Protein AF-A0AAD5DMR0-F1 (afdb_monomer_lite)

pLDDT: mean 77.01, std 23.5, range [27.47, 98.62]

Foldseek 3Di:
DVVVVVVVVVVVVVCVLQVCDADPVRNHRLVVVLVVLVVVLVVCVVVPNPVVNVVSVVVSVVSVVVVVVVNVVVVVVVVVVVVVVVVVVVVVVVVVVVVVVVVVVVVVVVVVVVVVVVVVVVVVVVVVVVVVVVVDDDPVVVVVVVVVVVVVVVVVVVVVVVVVVVVVVVVVVVVVVVVVVVVVVVVVVVPDDDDDDDDDDDDDDDDDDDPPPPDPPPPDDDDDDDDDDDDDDDDDDDDDDPDDDDDDDDDDDDDD

Sequence (256 aa):
MASVIENEEAIIRKRYLTQTVATAANTMPPFKQLVKKYMRFCQVVQGGGADEAERLHGELLALLYSIQFHMQKLHAMSGAFEREQQLYAEKQAQLQASIQQAEQDIEDRKRELEGARTELAHKQEYEAVKKLVMQVPSRAATLAEQEGTNREIADLQQQSADLDALLEQRKQQFAGVLAALESLQRSIDRDEPEESVVALPEGGCAQDQQDGEAKYEAHALPLSYKGMLSAAPGEDRTHDLELLPLSIHPCGGSSS

Organism: NCBI:txid2649997

Radius of gyration: 64.26 Å; chains: 1; bounding box: 127×78×175 Å

InterPro domains:
  IPR008501 THO complex subunit 7/Mft1 [PF05615] (9-144)

Secondary structure (DSSP, 8-state):
-HHHHHHHHHHHHHHHHTT-S-BTTBSS-HHHHHHHHHHHHHHHHHTT-HHHHHHHHHHHHHHHHHHHHHHHHHHHHHHHHHHHHHHHHHHHHHHHHHHHHHHHHHHHHHHHHHHHHHHHHHHHHHHHHHHHHTTSPPHHHHHHHHHHHHHHHHHHHHHHHHHHHHHHHHHHHHHHHHHHHHHHHHHHHHHSPP--------------------------------------------------------------

Structure (mmCIF, N/CA/C/O backbone):
data_AF-A0AAD5DMR0-F1
#
_entry.id   AF-A0AAD5DMR0-F1
#
loop_
_atom_site.group_PDB
_atom_site.id
_atom_site.type_symbol
_atom_site.label_atom_id
_atom_site.label_alt_id
_atom_site.label_comp_id
_atom_site.label_asym_id
_atom_site.label_entity_id
_atom_site.label_seq_id
_atom_site.pdbx_PDB_ins_code
_atom_site.Cartn_x
_atom_site.Cartn_y
_atom_site.Cartn_z
_atom_site.occupancy
_atom_site.B_iso_or_equiv
_atom_site.auth_seq_id
_atom_site.auth_comp_id
_atom_site.auth_asym_id
_atom_site.auth_atom_id
_atom_site.pdbx_PDB_model_num
ATOM 1 N N . MET A 1 1 ? -2.518 17.520 -32.821 1.00 53.19 1 MET A N 1
ATOM 2 C CA . MET A 1 1 ? -1.234 17.522 -32.083 1.00 53.19 1 MET A CA 1
ATOM 3 C C . MET A 1 1 ? -0.523 16.179 -32.197 1.00 53.19 1 MET A C 1
ATOM 5 O O . MET A 1 1 ? 0.610 16.190 -32.648 1.00 53.19 1 MET A O 1
ATOM 9 N N . ALA A 1 2 ? -1.183 15.044 -31.933 1.00 54.88 2 ALA A N 1
ATOM 10 C CA . ALA A 1 2 ? -0.595 13.706 -32.115 1.00 54.88 2 ALA A CA 1
ATOM 11 C C . ALA A 1 2 ? 0.035 13.460 -33.509 1.00 54.88 2 ALA A C 1
ATOM 13 O O . ALA A 1 2 ? 1.191 13.065 -33.581 1.00 54.88 2 ALA A O 1
ATOM 14 N N . SER A 1 3 ? -0.643 13.815 -34.613 1.00 61.72 3 SER A N 1
ATOM 15 C CA . SER A 1 3 ? -0.084 13.593 -35.966 1.00 61.72 3 SER A CA 1
ATOM 16 C C . SER A 1 3 ? 1.084 14.517 -36.343 1.00 61.72 3 SER A C 1
ATOM 18 O O . SER A 1 3 ? 1.845 14.215 -37.258 1.00 61.72 3 SER A O 1
ATOM 20 N N . VAL A 1 4 ? 1.255 15.653 -35.658 1.00 67.12 4 VAL A N 1
ATOM 21 C CA . VAL A 1 4 ? 2.417 16.539 -35.861 1.00 67.12 4 VAL A CA 1
ATOM 22 C C . VAL A 1 4 ? 3.641 15.945 -35.162 1.00 67.12 4 VAL A C 1
ATOM 24 O O . VAL A 1 4 ? 4.719 15.926 -35.746 1.00 67.12 4 VAL A O 1
ATOM 27 N N . ILE A 1 5 ? 3.443 15.368 -33.973 1.00 69.75 5 ILE A N 1
ATOM 28 C CA . ILE A 1 5 ? 4.486 14.686 -33.195 1.00 69.75 5 ILE A CA 1
ATOM 29 C C . ILE A 1 5 ? 4.955 13.414 -33.917 1.00 69.75 5 ILE A C 1
ATOM 31 O O . ILE A 1 5 ? 6.156 13.209 -34.064 1.00 69.75 5 ILE A O 1
ATOM 35 N N . GLU A 1 6 ? 4.040 12.608 -34.465 1.00 69.50 6 GLU A N 1
ATOM 36 C CA . GLU A 1 6 ? 4.403 11.428 -35.272 1.00 69.50 6 GLU A CA 1
ATOM 37 C C . GLU A 1 6 ? 5.231 11.798 -36.516 1.00 69.50 6 GLU A C 1
ATOM 39 O O . GLU A 1 6 ? 6.196 11.111 -36.859 1.00 69.50 6 GLU A O 1
ATOM 44 N N . ASN A 1 7 ? 4.899 12.916 -37.173 1.00 80.44 7 ASN A N 1
ATOM 45 C CA . ASN A 1 7 ? 5.665 13.421 -38.312 1.00 80.44 7 ASN A CA 1
ATOM 46 C C . ASN A 1 7 ? 7.055 13.935 -37.897 1.00 80.44 7 ASN A C 1
ATOM 48 O O . ASN A 1 7 ? 8.038 13.662 -38.589 1.00 80.44 7 ASN A O 1
ATOM 52 N N . GLU A 1 8 ? 7.172 14.643 -36.772 1.00 80.62 8 GLU A N 1
ATOM 53 C CA . GLU A 1 8 ? 8.466 15.089 -36.242 1.00 80.62 8 GLU A CA 1
ATOM 54 C C . GLU A 1 8 ? 9.352 13.915 -35.824 1.00 80.62 8 GLU A C 1
ATOM 56 O O . GLU A 1 8 ? 10.527 13.877 -36.192 1.00 80.62 8 GLU A O 1
ATOM 61 N N . GLU A 1 9 ? 8.801 12.910 -35.147 1.00 82.50 9 GLU A N 1
ATOM 62 C CA . GLU A 1 9 ? 9.533 11.694 -34.804 1.00 82.50 9 GLU A CA 1
ATOM 63 C C . GLU A 1 9 ? 10.016 10.944 -36.046 1.00 82.50 9 GLU A C 1
ATOM 65 O O . GLU A 1 9 ? 11.162 10.493 -36.083 1.00 82.50 9 GLU A O 1
ATOM 70 N N . ALA A 1 10 ? 9.190 10.835 -37.089 1.00 79.56 10 ALA A N 1
ATOM 71 C CA . ALA A 1 10 ? 9.593 10.216 -38.349 1.00 79.56 10 ALA A CA 1
ATOM 72 C C . ALA A 1 10 ? 10.741 10.991 -39.025 1.00 79.56 10 ALA A C 1
ATOM 74 O O . ALA A 1 10 ? 11.689 10.388 -39.541 1.00 79.56 10 ALA A O 1
ATOM 75 N N . ILE A 1 11 ? 10.706 12.329 -38.980 1.00 77.00 11 ILE A N 1
ATOM 76 C CA . ILE A 1 11 ? 11.771 13.197 -39.505 1.00 77.00 11 ILE A CA 1
ATOM 77 C C . ILE A 1 11 ? 13.057 13.050 -38.680 1.00 77.00 11 ILE A C 1
ATOM 79 O O . ILE A 1 11 ? 14.142 12.937 -39.259 1.00 77.00 11 ILE A O 1
ATOM 83 N N . ILE A 1 12 ? 12.960 13.018 -37.350 1.00 77.69 12 ILE A N 1
ATOM 84 C CA . ILE A 1 12 ? 14.100 12.843 -36.441 1.00 77.69 12 ILE A CA 1
ATOM 85 C C . ILE A 1 12 ? 14.730 11.461 -36.638 1.00 77.69 12 ILE A C 1
ATOM 87 O O . ILE A 1 12 ? 15.942 11.379 -36.848 1.00 77.69 12 ILE A O 1
ATOM 91 N N . ARG A 1 13 ? 13.925 10.388 -36.683 1.00 75.38 13 ARG A N 1
ATOM 92 C CA . ARG A 1 13 ? 14.385 9.020 -36.984 1.00 75.38 13 ARG A CA 1
ATOM 93 C C . ARG A 1 13 ? 15.115 8.969 -38.321 1.00 75.38 13 ARG A C 1
ATOM 95 O O . ARG A 1 13 ? 16.238 8.473 -38.388 1.00 75.38 13 ARG A O 1
ATOM 102 N N . LYS A 1 14 ? 14.530 9.550 -39.376 1.00 69.50 14 LYS A N 1
ATOM 103 C CA . LYS A 1 14 ? 15.153 9.606 -40.705 1.00 69.50 14 LYS A CA 1
ATOM 104 C C . LYS A 1 14 ? 16.486 10.353 -40.675 1.00 69.50 14 LYS A C 1
ATOM 106 O O . LYS A 1 14 ? 17.455 9.857 -41.243 1.00 69.50 14 LYS A O 1
ATOM 111 N N . ARG A 1 15 ? 16.573 11.505 -39.999 1.00 69.69 15 ARG A N 1
ATOM 112 C CA . ARG A 1 15 ? 17.814 12.297 -39.878 1.00 69.69 15 ARG A CA 1
ATOM 113 C C . ARG A 1 15 ? 18.898 11.587 -39.069 1.00 69.69 15 ARG A C 1
ATOM 115 O O . ARG A 1 15 ? 20.069 11.688 -39.430 1.00 69.69 15 ARG A O 1
ATOM 122 N N . TYR A 1 16 ? 18.513 10.877 -38.012 1.00 69.06 16 TYR A N 1
ATOM 123 C CA . TYR A 1 16 ? 19.425 10.114 -37.165 1.00 69.06 16 TYR A CA 1
ATOM 124 C C . TYR A 1 16 ? 19.992 8.894 -37.906 1.00 69.06 16 TYR A C 1
ATOM 126 O O . TYR A 1 16 ? 21.210 8.757 -38.000 1.00 69.06 16 TYR A O 1
ATOM 134 N N . LEU A 1 17 ? 19.134 8.071 -38.528 1.00 62.09 17 LEU A N 1
ATOM 135 C CA . LEU A 1 17 ? 19.567 6.891 -39.292 1.00 62.09 17 LEU A CA 1
ATOM 136 C C . LEU A 1 17 ? 20.450 7.245 -40.493 1.00 62.09 17 LEU A C 1
ATOM 138 O O . LEU A 1 17 ? 21.394 6.525 -40.803 1.00 62.09 17 LEU A O 1
ATOM 142 N N . THR A 1 18 ? 20.145 8.340 -41.189 1.00 63.22 18 THR A N 1
ATOM 143 C CA . THR A 1 18 ? 20.896 8.746 -42.389 1.00 63.22 18 THR A CA 1
ATOM 144 C C . THR A 1 18 ? 22.119 9.608 -42.076 1.00 63.22 18 THR A C 1
ATOM 146 O O . THR A 1 18 ? 22.870 9.947 -42.992 1.00 63.22 18 THR A O 1
ATOM 149 N N . GLN A 1 19 ? 22.320 9.982 -40.804 1.00 66.44 19 GLN A N 1
ATOM 150 C CA . GLN A 1 19 ? 23.337 10.941 -40.361 1.00 66.44 19 GLN A CA 1
ATOM 151 C C . GLN A 1 19 ? 23.423 12.184 -41.262 1.00 66.44 19 GLN A C 1
ATOM 153 O O . GLN A 1 19 ? 24.504 12.687 -41.563 1.00 66.44 19 GLN A O 1
ATOM 158 N N . THR A 1 20 ? 22.279 12.693 -41.732 1.00 55.84 20 THR A N 1
ATOM 159 C CA . THR A 1 20 ? 22.229 13.845 -42.654 1.00 55.84 20 THR A CA 1
ATOM 160 C C . THR A 1 20 ? 22.633 15.170 -42.005 1.00 55.84 20 THR A C 1
ATOM 162 O O . THR A 1 20 ? 22.726 16.183 -42.694 1.00 55.84 20 THR A O 1
ATOM 165 N N . VAL A 1 21 ? 22.863 15.179 -40.690 1.00 55.75 21 VAL A N 1
ATOM 166 C CA . VAL A 1 21 ? 23.251 16.354 -39.905 1.00 55.75 21 VAL A CA 1
ATOM 167 C C . VAL A 1 21 ? 24.672 16.149 -39.391 1.00 55.75 21 VAL A C 1
ATOM 169 O O . VAL A 1 21 ? 25.008 15.066 -38.917 1.00 55.75 21 VAL A O 1
ATOM 172 N N . ALA A 1 22 ? 25.507 17.183 -39.508 1.00 58.28 22 ALA A N 1
ATOM 173 C CA . ALA A 1 22 ? 26.859 17.156 -38.968 1.00 58.28 22 ALA A CA 1
ATOM 174 C C . ALA A 1 22 ? 26.811 16.954 -37.446 1.00 58.28 22 ALA A C 1
ATOM 176 O O . ALA A 1 22 ? 26.093 17.665 -36.743 1.00 58.28 22 ALA A O 1
ATOM 177 N N . THR A 1 23 ? 27.570 15.986 -36.944 1.00 63.59 23 THR A N 1
ATOM 178 C CA . THR A 1 23 ? 27.754 15.752 -35.506 1.00 63.59 23 THR A CA 1
ATOM 179 C C . THR A 1 23 ? 29.191 16.090 -35.124 1.00 63.59 23 THR A C 1
ATOM 181 O O . THR A 1 23 ? 30.053 16.205 -35.994 1.00 63.59 23 THR A O 1
ATOM 184 N N . ALA A 1 24 ? 29.486 16.207 -33.826 1.00 59.38 24 ALA A N 1
ATOM 185 C CA . ALA A 1 24 ? 30.857 16.429 -33.349 1.00 59.38 24 ALA A CA 1
ATOM 186 C C . ALA A 1 24 ? 31.850 15.348 -33.834 1.00 59.38 24 ALA A C 1
ATOM 188 O O . ALA A 1 24 ? 33.038 15.620 -33.964 1.00 59.38 24 ALA A O 1
ATOM 189 N N . ALA A 1 25 ? 31.358 14.143 -34.144 1.00 58.56 25 ALA A N 1
ATOM 190 C CA . ALA A 1 25 ? 32.148 13.047 -34.701 1.00 58.56 25 ALA A CA 1
ATOM 191 C C . ALA A 1 25 ? 32.232 13.056 -36.243 1.00 58.56 25 ALA A C 1
ATOM 193 O O . ALA A 1 25 ? 33.125 12.422 -36.793 1.00 58.56 25 ALA A O 1
ATOM 194 N N . ASN A 1 26 ? 31.326 13.756 -36.943 1.00 61.38 26 ASN A N 1
ATOM 195 C CA . ASN A 1 26 ? 31.246 13.795 -38.408 1.00 61.38 26 ASN A CA 1
ATOM 196 C C . ASN A 1 26 ? 30.898 15.208 -38.912 1.00 61.38 26 ASN A C 1
ATOM 198 O O . ASN A 1 26 ? 29.728 15.550 -39.096 1.00 61.38 26 ASN A O 1
ATOM 202 N N . THR A 1 27 ? 31.924 16.012 -39.211 1.00 59.12 27 THR A N 1
ATOM 203 C CA . THR A 1 27 ? 31.809 17.403 -39.702 1.00 59.12 27 THR A CA 1
ATOM 204 C C . THR A 1 27 ? 31.048 17.526 -41.032 1.00 59.12 27 THR A C 1
ATOM 206 O O . THR A 1 27 ? 30.467 18.569 -41.327 1.00 59.12 27 THR A O 1
ATOM 209 N N . MET A 1 28 ? 31.010 16.461 -41.844 1.00 62.09 28 MET A N 1
ATOM 210 C CA . MET A 1 28 ? 30.124 16.350 -43.006 1.00 62.09 28 MET A CA 1
ATOM 211 C C . MET A 1 28 ? 29.391 14.999 -43.017 1.00 62.09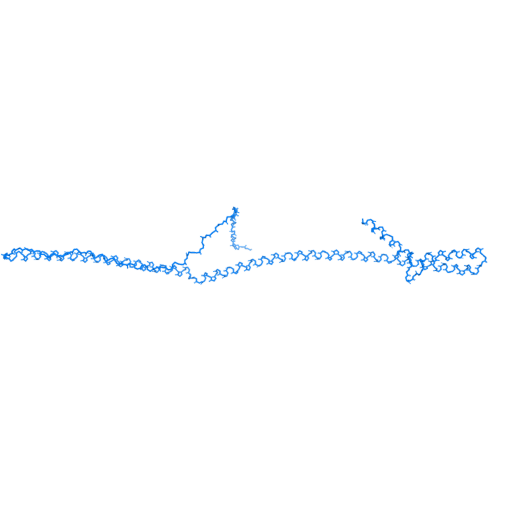 28 MET A C 1
ATOM 213 O O . MET A 1 28 ? 30.036 13.970 -42.806 1.00 62.09 28 MET A O 1
ATOM 217 N N . PRO A 1 29 ? 28.087 14.970 -43.358 1.00 73.31 29 PRO A N 1
ATOM 218 C CA . PRO A 1 29 ? 27.332 13.732 -43.536 1.00 73.31 29 PRO A CA 1
ATOM 219 C C . PRO A 1 29 ? 28.043 12.753 -44.484 1.00 73.31 29 PRO A C 1
ATOM 221 O O . PRO A 1 29 ? 28.462 13.184 -45.567 1.00 73.31 29 PRO A O 1
ATOM 224 N N . PRO A 1 30 ? 28.155 11.455 -44.144 1.00 76.00 30 PRO A N 1
ATOM 225 C CA . PRO A 1 30 ? 28.905 10.477 -44.939 1.00 76.00 30 PRO A CA 1
ATOM 226 C C . PRO A 1 30 ? 28.501 10.442 -46.421 1.00 76.00 30 PRO A C 1
ATOM 228 O O . PRO A 1 30 ? 29.357 10.448 -47.304 1.00 76.00 30 PRO A O 1
ATOM 231 N N . PHE A 1 31 ? 27.200 10.539 -46.715 1.00 79.44 31 PHE A N 1
ATOM 232 C CA . PHE A 1 31 ? 26.687 10.601 -48.088 1.00 79.44 31 PHE A CA 1
ATOM 233 C C . PHE A 1 31 ? 27.068 11.890 -48.830 1.00 79.44 31 PHE A C 1
ATOM 235 O O . PHE A 1 31 ? 27.373 11.854 -50.020 1.00 79.44 31 PHE A O 1
ATOM 242 N N . LYS A 1 32 ? 27.117 13.037 -48.141 1.00 82.88 32 LYS A N 1
ATOM 243 C CA . LYS A 1 32 ? 27.555 14.307 -48.744 1.00 82.88 32 LYS A CA 1
ATOM 244 C C . LYS A 1 32 ? 29.046 14.263 -49.087 1.00 82.88 32 LYS A C 1
ATOM 246 O O . LYS A 1 32 ? 29.453 14.770 -50.133 1.00 82.88 32 LYS A O 1
ATOM 251 N N . GLN A 1 33 ? 29.852 13.630 -48.232 1.00 84.56 33 GLN A N 1
ATOM 252 C CA . GLN A 1 33 ? 31.269 13.382 -48.506 1.00 84.56 33 GLN A CA 1
ATOM 253 C C . GLN A 1 33 ? 31.454 12.442 -49.700 1.00 84.56 33 GLN A C 1
ATOM 255 O O . GLN A 1 33 ? 32.265 12.737 -50.578 1.00 84.56 33 GLN A O 1
ATOM 260 N N . LEU A 1 34 ? 30.661 11.369 -49.767 1.00 87.44 34 LEU A N 1
ATOM 261 C CA . LEU A 1 34 ? 30.682 10.402 -50.863 1.00 87.44 34 LEU A CA 1
ATOM 262 C C . LEU A 1 34 ? 30.395 11.066 -52.211 1.00 87.44 34 LEU A C 1
ATOM 264 O O . LEU A 1 34 ? 31.196 10.940 -53.132 1.00 87.44 34 LEU A O 1
ATOM 268 N N . VAL A 1 35 ? 29.312 11.843 -52.305 1.00 89.25 35 VAL A N 1
ATOM 269 C CA . VAL A 1 35 ? 28.944 12.561 -53.537 1.00 89.25 35 VAL A CA 1
ATOM 270 C C . VAL A 1 35 ? 30.039 13.546 -53.952 1.00 89.25 35 VAL A C 1
ATOM 272 O O . VAL A 1 35 ? 30.403 13.604 -55.124 1.00 89.25 35 VAL A O 1
ATOM 275 N N . LYS A 1 36 ? 30.621 14.292 -53.002 1.00 90.19 36 LYS A N 1
ATOM 276 C CA . LYS A 1 36 ? 31.700 15.247 -53.301 1.00 90.19 36 LYS A CA 1
ATOM 277 C C . LYS A 1 36 ? 32.958 14.547 -53.831 1.00 90.19 36 LYS A C 1
ATOM 279 O O . LYS A 1 36 ? 33.553 15.028 -54.794 1.00 90.19 36 LYS A O 1
ATOM 284 N N . LYS A 1 37 ? 33.360 13.424 -53.224 1.00 89.88 37 LYS A N 1
ATOM 285 C CA . LYS A 1 37 ? 34.507 12.626 -53.689 1.00 89.88 37 LYS A CA 1
ATOM 286 C C . LYS A 1 37 ? 34.238 11.984 -55.049 1.00 89.88 37 LYS A C 1
ATOM 288 O O . LYS A 1 37 ? 35.110 12.036 -55.909 1.00 89.88 37 LYS A O 1
ATOM 293 N N . TYR A 1 38 ? 33.031 11.465 -55.265 1.00 93.31 38 TYR A N 1
ATOM 294 C CA . TYR A 1 38 ? 32.610 10.895 -56.543 1.00 93.31 38 TYR A CA 1
ATOM 295 C C . TYR A 1 38 ? 32.664 11.925 -57.679 1.00 93.31 38 TYR A C 1
ATOM 297 O O . TYR A 1 38 ? 33.282 11.675 -58.708 1.00 93.31 38 TYR A O 1
ATOM 305 N N . MET A 1 39 ? 32.109 13.124 -57.469 1.00 93.81 39 MET A N 1
ATOM 306 C CA . MET A 1 39 ? 32.150 14.192 -58.476 1.00 93.81 39 MET A CA 1
ATOM 307 C C . MET A 1 39 ? 33.584 14.625 -58.807 1.00 93.81 39 MET A C 1
ATOM 309 O O . MET A 1 39 ? 33.908 14.832 -59.974 1.00 93.81 39 MET A O 1
ATOM 313 N N . ARG A 1 40 ? 34.466 14.710 -57.799 1.00 92.25 40 ARG A N 1
ATOM 314 C CA . ARG A 1 40 ? 35.895 14.995 -58.009 1.00 92.25 40 ARG A CA 1
ATOM 315 C C . ARG A 1 40 ? 36.586 13.884 -58.804 1.00 92.25 40 ARG A C 1
ATOM 317 O O . ARG A 1 40 ? 37.360 14.186 -59.705 1.00 92.25 40 ARG A O 1
ATOM 3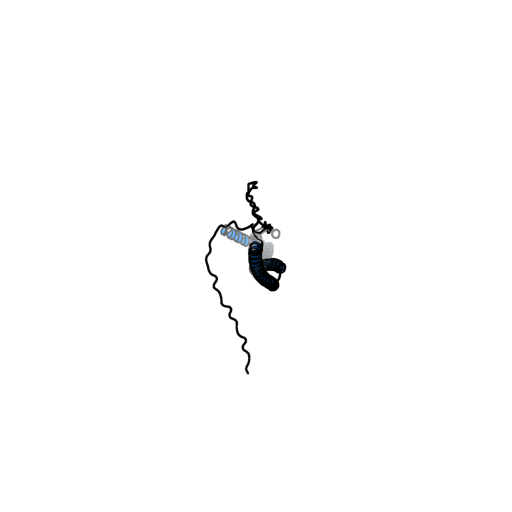24 N N . PHE A 1 41 ? 36.297 12.622 -58.496 1.00 93.88 41 PHE A N 1
ATOM 325 C CA . PHE A 1 41 ? 36.807 11.476 -59.250 1.00 93.88 41 PHE A CA 1
ATOM 326 C C . PHE A 1 41 ? 36.392 11.553 -60.729 1.00 93.88 41 PHE A C 1
ATOM 328 O O . PHE A 1 41 ? 37.253 11.475 -61.600 1.00 93.88 41 PHE A O 1
ATOM 335 N N . CYS A 1 42 ? 35.114 11.823 -61.027 1.00 93.25 42 CYS A N 1
ATOM 336 C CA . CYS A 1 42 ? 34.638 11.989 -62.406 1.00 93.25 42 CYS A CA 1
ATOM 337 C C . CYS A 1 42 ? 35.368 13.110 -63.166 1.00 93.25 42 CYS A C 1
ATOM 339 O O . CYS A 1 42 ? 35.707 12.930 -64.333 1.00 93.25 42 CYS A O 1
ATOM 341 N N . GLN A 1 43 ? 35.641 14.244 -62.511 1.00 92.88 43 GLN A N 1
ATOM 342 C CA . GLN A 1 43 ? 36.370 15.367 -63.117 1.00 92.88 43 GLN A CA 1
ATOM 343 C C . GLN A 1 43 ? 37.814 14.995 -63.485 1.00 92.88 43 GLN A C 1
ATOM 345 O O . GLN A 1 43 ? 38.278 15.341 -64.568 1.00 92.88 43 GLN A O 1
ATOM 350 N N . VAL A 1 44 ? 38.517 14.265 -62.613 1.00 92.56 44 VAL A N 1
ATOM 351 C CA . VAL A 1 44 ? 39.905 13.833 -62.857 1.00 92.56 44 VAL A CA 1
ATOM 352 C C . VAL A 1 44 ? 39.981 12.783 -63.968 1.00 92.56 44 VAL A C 1
ATOM 354 O O . VAL A 1 44 ? 40.867 12.859 -64.819 1.00 92.56 44 VAL A O 1
ATOM 357 N N . VAL A 1 45 ? 39.023 11.852 -64.005 1.00 91.75 45 VAL A N 1
ATOM 358 C CA . VAL A 1 45 ? 38.916 10.840 -65.069 1.00 91.75 45 VAL A CA 1
ATOM 359 C C . VAL A 1 45 ? 38.690 11.498 -66.434 1.00 91.75 45 VAL A C 1
ATOM 361 O O . VAL A 1 45 ? 39.344 11.133 -67.406 1.00 91.75 45 VAL A O 1
ATOM 364 N N . GLN A 1 46 ? 37.812 12.503 -66.511 1.00 90.50 46 GLN A N 1
ATOM 365 C CA . GLN A 1 46 ? 37.561 13.258 -67.747 1.00 90.50 46 GLN A CA 1
ATOM 366 C C . GLN A 1 46 ? 38.757 14.126 -68.171 1.00 90.50 46 GLN A C 1
ATOM 368 O O . GLN A 1 46 ? 38.946 14.367 -69.360 1.00 90.50 46 GLN A O 1
ATOM 373 N N . GLY A 1 47 ? 39.568 14.584 -67.212 1.00 87.38 47 GLY A N 1
ATOM 374 C CA . GLY A 1 47 ? 40.762 15.402 -67.441 1.00 87.38 47 GLY A CA 1
ATOM 375 C C . GLY A 1 47 ? 42.042 14.626 -67.776 1.00 87.38 47 GLY A C 1
ATOM 376 O O . GLY A 1 47 ? 43.088 15.252 -67.917 1.00 87.38 47 GLY A O 1
ATOM 377 N N . GLY A 1 48 ? 41.993 13.291 -67.888 1.00 82.25 48 GLY A N 1
ATOM 378 C CA . GLY A 1 48 ? 43.134 12.459 -68.299 1.00 82.25 48 GLY A CA 1
ATOM 379 C C . GLY A 1 48 ? 44.177 12.162 -67.210 1.00 82.25 48 GLY A C 1
ATOM 380 O O . GLY A 1 48 ? 45.271 11.702 -67.530 1.00 82.25 48 GLY A O 1
ATOM 381 N N . GLY A 1 49 ? 43.871 12.403 -65.930 1.00 87.62 49 GLY A N 1
ATOM 382 C CA . GLY A 1 49 ? 44.786 12.138 -64.811 1.00 87.62 49 GLY A CA 1
ATOM 383 C C . GLY A 1 49 ? 44.676 10.708 -64.276 1.00 87.62 49 GLY A C 1
ATOM 384 O O . GLY A 1 49 ? 43.984 10.494 -63.284 1.00 87.62 49 GLY A O 1
ATOM 385 N N . ALA A 1 50 ? 45.346 9.740 -64.909 1.00 86.19 50 ALA A N 1
ATOM 386 C CA . ALA A 1 50 ? 45.230 8.314 -64.569 1.00 86.19 50 ALA A CA 1
ATOM 387 C C . ALA A 1 50 ? 45.631 7.984 -63.113 1.00 86.19 50 ALA A C 1
ATOM 389 O O . ALA A 1 50 ? 44.834 7.396 -62.383 1.00 86.19 50 ALA A O 1
ATOM 390 N N . ASP A 1 51 ? 46.804 8.436 -62.662 1.00 89.44 51 ASP A N 1
ATOM 391 C CA . ASP A 1 51 ? 47.324 8.114 -61.320 1.00 89.44 51 ASP A CA 1
ATOM 392 C C . ASP A 1 51 ? 46.467 8.727 -60.194 1.00 89.44 51 ASP A C 1
ATOM 394 O O . ASP A 1 51 ? 46.172 8.093 -59.178 1.00 89.44 51 ASP A O 1
ATOM 398 N N . GLU A 1 52 ? 46.007 9.970 -60.379 1.00 90.88 52 GLU A N 1
ATOM 399 C CA . GLU A 1 52 ? 45.123 10.640 -59.414 1.00 90.88 52 GLU A CA 1
ATOM 400 C C . GLU A 1 52 ? 43.715 10.026 -59.427 1.00 90.88 52 GLU A C 1
ATOM 402 O O . GLU A 1 52 ? 43.068 9.949 -58.379 1.00 90.88 52 GLU A O 1
ATOM 407 N N . ALA A 1 53 ? 43.236 9.547 -60.582 1.00 91.44 53 ALA A N 1
ATOM 408 C CA . ALA A 1 53 ? 41.976 8.820 -60.670 1.00 91.44 53 ALA A CA 1
ATOM 409 C C . ALA A 1 53 ? 42.040 7.500 -59.888 1.00 91.44 53 ALA A C 1
ATOM 411 O O . ALA A 1 53 ? 41.132 7.226 -59.104 1.00 91.44 53 ALA A O 1
ATOM 412 N N . GLU A 1 54 ? 43.111 6.716 -60.026 1.00 92.50 54 GLU A N 1
ATOM 413 C CA . GLU A 1 54 ? 43.284 5.460 -59.285 1.00 92.50 54 GLU A CA 1
ATOM 414 C C . GLU A 1 54 ? 43.327 5.695 -57.765 1.00 92.50 54 GLU A C 1
ATOM 416 O O . GLU A 1 54 ? 42.620 5.031 -56.998 1.00 92.50 54 GLU A O 1
ATOM 421 N N . ARG A 1 55 ? 44.056 6.726 -57.322 1.00 93.56 55 ARG A N 1
ATOM 422 C CA . ARG A 1 55 ? 44.103 7.135 -55.910 1.00 93.56 55 ARG A CA 1
ATOM 423 C C . ARG A 1 55 ? 42.719 7.517 -55.373 1.00 93.56 55 ARG A C 1
ATOM 425 O O . ARG A 1 55 ? 42.308 7.055 -54.306 1.00 93.56 55 ARG A O 1
ATOM 432 N N . LEU A 1 56 ? 41.977 8.344 -56.114 1.00 92.75 56 LEU A N 1
ATOM 433 C CA . LEU A 1 56 ? 40.620 8.763 -55.746 1.00 92.75 56 LEU A CA 1
ATOM 434 C C . LEU A 1 56 ? 39.619 7.599 -55.773 1.00 92.75 56 LEU A C 1
ATOM 436 O O . LEU A 1 56 ? 38.697 7.581 -54.956 1.00 92.75 56 LEU A O 1
ATOM 440 N N . HIS A 1 57 ? 39.804 6.620 -56.660 1.00 93.19 57 HIS A N 1
ATOM 441 C CA . HIS A 1 57 ? 38.998 5.403 -56.702 1.00 93.19 57 HIS A CA 1
ATOM 442 C C . HIS A 1 57 ? 39.179 4.562 -55.432 1.00 93.19 57 HIS A C 1
ATOM 444 O O . HIS A 1 57 ? 38.188 4.181 -54.804 1.00 93.19 57 HIS A O 1
ATOM 450 N N . GLY A 1 58 ? 40.426 4.345 -54.996 1.00 93.56 58 GLY A N 1
ATOM 451 C CA . GLY A 1 58 ? 40.724 3.651 -53.739 1.00 93.56 58 GLY A CA 1
ATOM 452 C C . GLY A 1 58 ? 40.114 4.352 -52.519 1.00 93.56 58 GLY A C 1
ATOM 453 O O . GLY A 1 58 ? 39.497 3.710 -51.666 1.00 93.56 58 GLY A O 1
ATOM 454 N N . GLU A 1 59 ? 40.191 5.685 -52.465 1.00 92.31 59 GLU A N 1
ATOM 455 C CA . GLU A 1 59 ? 39.532 6.467 -51.411 1.00 92.31 59 GLU A CA 1
ATOM 456 C C . GLU A 1 59 ? 38.001 6.369 -51.440 1.00 92.31 59 GLU A C 1
ATOM 458 O O . GLU A 1 59 ? 37.361 6.379 -50.383 1.00 92.31 59 GLU A O 1
ATOM 463 N N . LEU A 1 60 ? 37.402 6.326 -52.634 1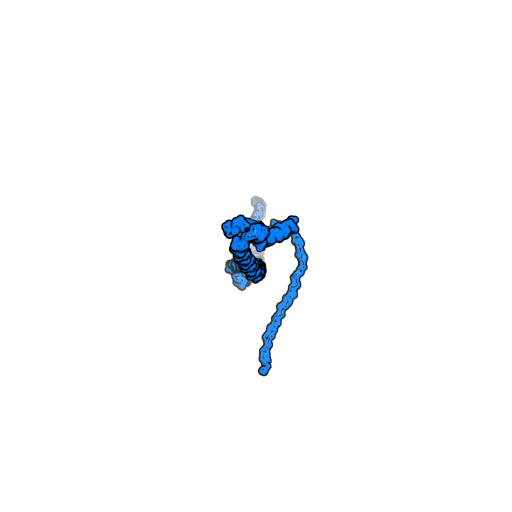.00 92.69 60 LEU A N 1
ATOM 464 C CA . LEU A 1 60 ? 35.958 6.206 -52.808 1.00 92.69 60 LEU A CA 1
ATOM 465 C C . LEU A 1 60 ? 35.466 4.832 -52.336 1.00 92.69 60 LEU A C 1
ATOM 467 O O . LEU A 1 60 ? 34.473 4.758 -51.611 1.00 92.69 60 LEU A O 1
ATOM 471 N N . LEU A 1 61 ? 36.185 3.763 -52.689 1.00 94.19 61 LEU A N 1
ATOM 472 C CA . LEU A 1 61 ? 35.904 2.408 -52.216 1.00 94.19 61 LEU A CA 1
ATOM 473 C C . LEU A 1 61 ? 36.017 2.309 -50.693 1.00 94.19 61 LEU A C 1
ATOM 475 O O . LEU A 1 61 ? 35.102 1.804 -50.045 1.00 94.19 61 LEU A O 1
ATOM 479 N N . ALA A 1 62 ? 37.090 2.841 -50.103 1.00 90.81 62 ALA A N 1
ATOM 480 C CA . ALA A 1 62 ? 37.261 2.853 -48.651 1.00 90.81 62 ALA A CA 1
ATOM 481 C C . ALA A 1 62 ? 36.105 3.582 -47.939 1.00 90.81 62 ALA A C 1
ATOM 483 O O . ALA A 1 62 ? 35.605 3.123 -46.909 1.00 90.81 62 ALA A O 1
ATOM 484 N N . LEU A 1 63 ? 35.633 4.696 -48.512 1.00 88.38 63 LEU A N 1
ATOM 485 C CA . LEU A 1 63 ? 34.486 5.430 -47.985 1.00 88.38 63 LEU A CA 1
ATOM 486 C C . LEU A 1 63 ? 33.179 4.627 -48.095 1.00 88.38 63 LEU A C 1
ATOM 488 O O . LEU A 1 63 ? 32.397 4.624 -47.145 1.00 88.38 63 LEU A O 1
ATOM 492 N N . LEU A 1 64 ? 32.949 3.920 -49.206 1.00 88.81 64 LEU A N 1
ATOM 493 C CA . LEU A 1 64 ? 31.783 3.045 -49.379 1.00 88.81 64 LEU A CA 1
ATOM 494 C C . LEU A 1 64 ? 31.766 1.900 -48.360 1.00 88.81 64 LEU A C 1
ATOM 496 O O . LEU A 1 64 ? 30.739 1.687 -47.714 1.00 88.81 64 LEU A O 1
ATOM 500 N N . TYR A 1 65 ? 32.898 1.223 -48.150 1.00 90.19 65 TYR A N 1
ATOM 501 C CA . TYR A 1 65 ? 33.008 0.163 -47.142 1.00 90.19 65 TYR A CA 1
ATOM 502 C C . TYR A 1 65 ? 32.750 0.681 -45.724 1.00 90.19 65 TYR A C 1
ATOM 504 O O . TYR A 1 65 ? 32.046 0.035 -44.948 1.00 90.19 65 TYR A O 1
ATOM 512 N N . SER A 1 66 ? 33.262 1.869 -45.392 1.00 86.56 66 SER A N 1
ATOM 513 C CA . SER A 1 66 ? 33.012 2.507 -44.095 1.00 86.56 66 SER A CA 1
ATOM 514 C C . SER A 1 66 ? 31.521 2.798 -43.871 1.00 86.56 66 SER A C 1
ATOM 516 O O . SER A 1 66 ? 30.973 2.474 -42.814 1.00 86.56 66 SER A O 1
ATOM 518 N N . ILE A 1 67 ? 30.831 3.337 -44.885 1.00 85.25 67 ILE A N 1
ATOM 519 C CA . ILE A 1 67 ? 29.383 3.589 -44.827 1.00 85.25 67 ILE A CA 1
ATOM 520 C C . ILE A 1 67 ? 28.611 2.272 -44.678 1.00 85.25 67 ILE A C 1
ATOM 522 O O . ILE A 1 67 ? 27.736 2.175 -43.819 1.00 85.25 67 ILE A O 1
ATOM 526 N N . GLN A 1 68 ? 28.952 1.248 -45.464 1.00 86.12 68 GLN A N 1
ATOM 527 C CA . GLN A 1 68 ? 28.311 -0.067 -45.399 1.00 86.12 68 GLN A CA 1
ATOM 528 C C . GLN A 1 68 ? 28.451 -0.701 -44.010 1.00 86.12 68 GLN A C 1
ATOM 530 O O . GLN A 1 68 ? 27.456 -1.142 -43.432 1.00 86.12 68 GLN A O 1
ATOM 535 N N . PHE A 1 69 ? 29.662 -0.703 -43.450 1.00 85.00 69 PHE A N 1
ATOM 536 C CA . PHE A 1 69 ? 29.919 -1.209 -42.103 1.00 85.00 69 PHE A CA 1
ATOM 537 C C . PHE A 1 69 ? 29.094 -0.454 -41.054 1.00 85.00 69 PHE A C 1
ATOM 539 O O . PHE A 1 69 ? 28.490 -1.054 -40.162 1.00 85.00 69 PHE A O 1
ATOM 546 N N . HIS A 1 70 ? 29.006 0.871 -41.185 1.00 82.50 70 HIS A N 1
ATOM 547 C CA . HIS A 1 70 ? 28.205 1.683 -40.281 1.00 82.50 70 HIS A CA 1
ATOM 548 C C . HIS A 1 70 ? 26.707 1.347 -40.360 1.00 82.50 70 HIS A C 1
ATOM 550 O O . HIS A 1 70 ? 26.052 1.221 -39.325 1.00 82.50 70 HIS A O 1
ATOM 556 N N . MET A 1 71 ? 26.164 1.144 -41.565 1.00 82.62 71 MET A N 1
ATOM 557 C CA . MET A 1 71 ? 24.766 0.732 -41.740 1.00 82.62 71 MET A CA 1
ATOM 558 C C . MET A 1 71 ? 24.490 -0.641 -41.117 1.00 82.62 71 MET A C 1
ATOM 560 O O . MET A 1 71 ? 23.484 -0.805 -40.429 1.00 82.62 71 MET A O 1
ATOM 564 N N . GLN A 1 72 ? 25.397 -1.606 -41.294 1.00 86.50 72 GLN A N 1
ATOM 565 C CA . GLN A 1 72 ? 25.284 -2.928 -40.670 1.00 86.50 72 GLN A CA 1
ATOM 566 C C . GLN A 1 72 ? 25.282 -2.835 -39.140 1.00 86.50 72 GLN A C 1
ATOM 568 O O . GLN A 1 72 ? 24.460 -3.475 -38.484 1.00 86.50 72 GLN A O 1
ATOM 573 N N . LYS A 1 73 ? 26.145 -1.986 -38.567 1.00 85.88 73 LYS A N 1
ATOM 574 C CA . LYS A 1 73 ? 26.168 -1.720 -37.124 1.00 85.88 73 LYS A CA 1
ATOM 575 C C . LYS A 1 73 ? 24.835 -1.153 -36.628 1.00 85.88 73 LYS A C 1
ATOM 577 O O . LYS A 1 73 ? 24.300 -1.657 -35.644 1.00 85.88 73 LYS A O 1
ATOM 582 N N . LEU A 1 74 ? 24.292 -0.130 -37.294 1.00 83.31 74 LEU A N 1
ATOM 583 C CA . LEU A 1 74 ? 23.003 0.465 -36.916 1.00 83.31 74 LEU A CA 1
ATOM 584 C C . LEU A 1 74 ? 21.861 -0.552 -37.001 1.00 83.31 74 LEU A C 1
ATOM 586 O O . LEU A 1 74 ? 21.012 -0.593 -36.114 1.00 83.31 74 LEU A O 1
ATOM 590 N N . HIS A 1 75 ? 21.865 -1.401 -38.028 1.00 84.56 75 HIS A N 1
ATOM 591 C CA . HIS A 1 75 ? 20.866 -2.453 -38.175 1.00 84.56 75 HIS A CA 1
ATOM 592 C C . HIS A 1 75 ? 20.931 -3.476 -37.031 1.00 84.56 75 HIS A C 1
ATOM 594 O O . HIS A 1 75 ? 19.906 -3.776 -36.420 1.00 84.56 75 HIS A O 1
ATOM 600 N N . ALA A 1 76 ? 22.132 -3.944 -36.673 1.00 86.81 76 ALA A N 1
ATOM 601 C CA . ALA A 1 76 ? 22.323 -4.848 -35.538 1.00 86.81 76 ALA A CA 1
ATOM 602 C C . ALA A 1 76 ? 21.889 -4.212 -34.203 1.00 86.81 76 ALA A C 1
ATOM 604 O O . ALA A 1 76 ? 21.297 -4.884 -33.357 1.00 86.81 76 ALA A O 1
ATOM 605 N N . MET A 1 77 ? 22.145 -2.911 -34.024 1.00 87.44 77 MET A N 1
ATOM 606 C CA . MET A 1 77 ? 21.698 -2.164 -32.846 1.00 87.44 77 MET A CA 1
ATOM 607 C C . MET A 1 77 ? 20.171 -2.026 -32.786 1.00 87.44 77 MET A C 1
ATOM 609 O O . MET A 1 77 ? 19.615 -2.178 -31.704 1.00 87.44 77 MET A O 1
ATOM 613 N N . SER A 1 78 ? 19.481 -1.820 -33.917 1.00 86.12 78 SER A N 1
ATOM 614 C CA . SER A 1 78 ? 18.008 -1.728 -33.961 1.00 86.12 78 SER A CA 1
ATOM 615 C C . SER A 1 78 ? 17.341 -2.953 -33.335 1.00 86.12 78 SER A C 1
ATOM 617 O O . SER A 1 78 ? 16.520 -2.816 -32.435 1.00 86.12 78 SER A O 1
ATOM 619 N N . GLY A 1 79 ? 17.771 -4.158 -33.722 1.00 89.25 79 GLY A N 1
ATOM 620 C CA . GLY A 1 79 ? 17.214 -5.394 -33.164 1.00 89.25 79 GLY A CA 1
ATOM 621 C C . GLY A 1 79 ? 17.555 -5.620 -31.684 1.00 89.25 79 GLY A C 1
ATOM 622 O O . GLY A 1 79 ? 16.873 -6.382 -31.001 1.00 89.25 79 GLY A O 1
ATOM 623 N N . ALA A 1 80 ? 18.615 -4.997 -31.159 1.00 90.25 80 ALA A N 1
ATOM 624 C CA . ALA A 1 80 ? 18.897 -4.993 -29.722 1.00 90.25 80 ALA A CA 1
ATOM 625 C C . ALA A 1 80 ? 17.985 -4.013 -28.973 1.00 90.25 80 ALA A C 1
ATOM 627 O O . ALA A 1 80 ? 17.420 -4.385 -27.947 1.00 90.25 80 ALA A O 1
ATOM 628 N N . PHE A 1 81 ? 17.787 -2.812 -29.520 1.00 92.81 81 PHE A N 1
ATOM 629 C CA . PHE A 1 81 ? 16.903 -1.800 -28.946 1.00 92.81 81 PHE A CA 1
ATOM 630 C C . PHE A 1 81 ? 15.438 -2.234 -28.933 1.00 92.81 81 PHE A C 1
ATOM 632 O O . PHE A 1 81 ? 14.753 -1.989 -27.949 1.00 92.81 81 PHE A O 1
ATOM 639 N N . GLU A 1 82 ? 14.961 -2.931 -29.967 1.00 94.69 82 GLU A N 1
ATOM 640 C CA . GLU A 1 82 ? 13.597 -3.477 -29.999 1.00 94.69 82 GLU A CA 1
ATOM 641 C C . GLU A 1 82 ? 13.361 -4.493 -28.871 1.00 94.69 82 GLU A C 1
ATOM 643 O O . GLU A 1 82 ? 12.354 -4.420 -28.167 1.00 94.69 82 GLU A O 1
ATOM 648 N N . ARG A 1 83 ? 14.319 -5.400 -28.638 1.00 95.19 83 ARG A N 1
ATOM 649 C CA . ARG A 1 83 ? 14.258 -6.364 -27.525 1.00 95.19 83 ARG A CA 1
ATOM 650 C C . ARG A 1 83 ? 14.301 -5.673 -26.167 1.00 95.19 83 ARG A C 1
ATOM 652 O O . ARG A 1 83 ? 13.574 -6.050 -25.254 1.00 95.19 83 ARG A O 1
ATOM 659 N N . GLU A 1 84 ? 15.151 -4.662 -26.028 1.00 96.00 84 GLU A N 1
ATOM 660 C CA . GLU A 1 84 ? 15.250 -3.884 -24.796 1.00 96.00 84 GLU A CA 1
ATOM 661 C C . GLU A 1 84 ? 13.963 -3.084 -24.526 1.00 96.00 84 GLU A C 1
ATOM 663 O O . GLU A 1 84 ? 13.475 -3.058 -23.397 1.00 96.00 84 GLU A O 1
ATOM 668 N N . GLN A 1 85 ? 13.352 -2.510 -25.565 1.00 96.56 85 GLN A N 1
ATOM 669 C CA . GLN A 1 85 ? 12.073 -1.812 -25.463 1.00 96.56 85 GLN A CA 1
ATOM 670 C C . GLN A 1 85 ? 10.947 -2.748 -25.004 1.00 96.56 85 GLN A C 1
ATOM 672 O O . GLN A 1 85 ? 10.166 -2.372 -24.130 1.00 96.56 85 GLN A O 1
ATOM 677 N N . GLN A 1 86 ? 10.879 -3.966 -25.552 1.00 97.31 86 GLN A N 1
ATOM 678 C CA . GLN A 1 86 ? 9.915 -4.987 -25.122 1.00 97.31 86 GLN A CA 1
ATOM 679 C C . GLN A 1 86 ? 10.115 -5.358 -23.648 1.00 97.31 86 GLN A C 1
ATOM 681 O O . GLN A 1 86 ? 9.160 -5.327 -22.876 1.00 97.31 86 GLN A O 1
ATOM 686 N N . LEU A 1 87 ? 11.362 -5.594 -23.229 1.00 97.75 87 LEU A N 1
ATOM 687 C CA . LEU A 1 87 ? 11.687 -5.902 -21.836 1.00 97.75 87 LEU A CA 1
ATOM 688 C C . LEU A 1 87 ? 11.261 -4.781 -20.876 1.00 97.75 87 LEU A C 1
ATOM 690 O O . LEU A 1 87 ? 10.736 -5.053 -19.796 1.00 97.75 87 LEU A O 1
ATOM 694 N N . TYR A 1 88 ? 11.489 -3.514 -21.235 1.00 98.31 88 TYR A N 1
ATOM 695 C CA . TYR A 1 88 ? 11.043 -2.398 -20.399 1.00 98.31 88 TYR A CA 1
ATOM 696 C C . TYR A 1 88 ? 9.520 -2.271 -20.363 1.00 98.31 88 TYR A C 1
ATOM 698 O O . TYR A 1 88 ? 8.978 -1.970 -19.301 1.00 98.31 88 TYR A O 1
ATOM 706 N N . ALA A 1 89 ? 8.824 -2.537 -21.470 1.00 97.69 89 ALA A N 1
ATOM 707 C CA . ALA A 1 89 ? 7.365 -2.546 -21.493 1.00 97.69 89 ALA A CA 1
ATOM 708 C C . ALA A 1 89 ? 6.788 -3.639 -20.573 1.00 97.69 89 ALA A C 1
ATOM 710 O O . ALA A 1 89 ? 5.875 -3.365 -19.795 1.00 97.69 89 ALA A O 1
ATOM 711 N N . GLU A 1 90 ? 7.363 -4.844 -20.593 1.00 98.19 90 GLU A N 1
ATOM 712 C CA . GLU A 1 90 ? 6.978 -5.944 -19.698 1.00 98.19 90 GLU A CA 1
ATOM 713 C C . GLU A 1 90 ? 7.219 -5.594 -18.225 1.00 98.19 90 GLU A C 1
ATOM 715 O O . GLU A 1 90 ? 6.322 -5.741 -17.393 1.00 98.19 90 GLU A O 1
ATOM 720 N N . LYS A 1 91 ? 8.402 -5.060 -17.896 1.00 98.12 91 LYS A N 1
ATOM 721 C CA . LYS A 1 91 ? 8.719 -4.612 -16.531 1.00 98.12 91 LYS A CA 1
ATOM 722 C C . LYS A 1 91 ? 7.783 -3.505 -16.060 1.00 98.12 91 LYS A C 1
ATOM 724 O O . LYS A 1 91 ? 7.364 -3.516 -14.905 1.00 98.12 91 LYS A O 1
ATOM 729 N N . GLN A 1 92 ? 7.441 -2.568 -16.942 1.00 98.25 92 GLN A N 1
ATOM 730 C CA . GLN A 1 92 ? 6.495 -1.505 -16.628 1.00 98.25 92 GLN A CA 1
ATOM 731 C C . GLN A 1 92 ? 5.107 -2.083 -16.334 1.00 98.25 92 GLN A C 1
ATOM 733 O O . GLN A 1 92 ? 4.493 -1.693 -15.346 1.00 98.25 92 GLN A O 1
ATOM 738 N N . ALA A 1 93 ? 4.630 -3.036 -17.138 1.00 98.31 93 ALA A N 1
ATOM 739 C CA . ALA A 1 93 ? 3.353 -3.703 -16.898 1.00 98.31 93 ALA A CA 1
ATOM 740 C C . ALA A 1 93 ? 3.348 -4.470 -15.565 1.00 98.31 93 ALA A C 1
ATOM 742 O O . ALA A 1 93 ? 2.401 -4.348 -14.788 1.00 98.31 93 ALA A O 1
ATOM 743 N N . GLN A 1 94 ? 4.428 -5.194 -15.255 1.00 98.44 94 GLN A N 1
ATOM 744 C CA . GLN A 1 94 ? 4.576 -5.902 -13.983 1.00 98.44 94 GLN A CA 1
ATOM 745 C C . GLN A 1 94 ? 4.584 -4.941 -12.786 1.00 98.44 94 GLN A C 1
ATOM 747 O O . GLN A 1 94 ? 3.937 -5.206 -11.774 1.00 98.44 94 GLN A O 1
ATOM 752 N N . LEU A 1 95 ? 5.293 -3.814 -12.897 1.00 98.44 95 LEU A N 1
ATOM 753 C CA . LEU A 1 95 ? 5.320 -2.792 -11.855 1.00 98.44 95 LEU A CA 1
ATOM 754 C C . LEU A 1 95 ? 3.929 -2.189 -11.632 1.00 98.44 95 LEU A C 1
ATOM 756 O O . LEU A 1 95 ? 3.510 -2.052 -10.488 1.00 98.44 95 LEU A O 1
ATOM 760 N N . GLN A 1 96 ? 3.198 -1.875 -12.704 1.00 98.38 96 GLN A N 1
ATOM 761 C CA . GLN A 1 96 ? 1.832 -1.351 -12.608 1.00 98.38 96 GLN A CA 1
ATOM 762 C C . GLN A 1 96 ? 0.879 -2.349 -11.943 1.00 98.38 96 GLN A C 1
ATOM 764 O O . GLN A 1 96 ? 0.109 -1.960 -11.070 1.00 98.38 96 GLN A O 1
ATOM 769 N N . ALA A 1 97 ? 0.970 -3.636 -12.286 1.00 98.38 97 ALA A N 1
ATOM 770 C CA . ALA A 1 97 ? 0.178 -4.677 -11.633 1.00 98.38 97 ALA A CA 1
ATOM 771 C C . ALA A 1 97 ? 0.498 -4.789 -10.131 1.00 98.38 97 ALA A C 1
ATOM 773 O O . ALA A 1 97 ? -0.412 -4.876 -9.312 1.00 98.38 97 ALA A O 1
ATOM 774 N N . SER A 1 98 ? 1.782 -4.722 -9.763 1.00 98.50 98 SER A N 1
ATOM 775 C CA . SER A 1 98 ? 2.221 -4.733 -8.361 1.00 98.50 98 SER A CA 1
ATOM 776 C C . SER A 1 98 ? 1.700 -3.522 -7.578 1.00 98.50 98 SER A C 1
ATOM 778 O O . SER A 1 98 ? 1.241 -3.668 -6.448 1.00 98.50 98 SER A O 1
ATOM 780 N N . ILE A 1 99 ? 1.710 -2.331 -8.189 1.00 98.50 99 ILE A N 1
ATOM 781 C CA . ILE A 1 99 ? 1.146 -1.115 -7.585 1.00 98.50 99 ILE A CA 1
ATOM 782 C C . ILE A 1 99 ? -0.353 -1.293 -7.332 1.00 98.50 99 ILE A C 1
ATOM 784 O O . ILE A 1 99 ? -0.797 -1.076 -6.211 1.00 98.50 99 ILE A O 1
ATOM 788 N N . GLN A 1 100 ? -1.112 -1.746 -8.332 1.00 98.50 100 GLN A N 1
ATOM 789 C CA . GLN A 1 100 ? -2.556 -1.964 -8.188 1.00 98.50 100 GLN A CA 1
ATOM 790 C C . GLN A 1 100 ? -2.877 -2.992 -7.100 1.00 98.50 100 GLN A C 1
ATOM 792 O O . GLN A 1 100 ? -3.798 -2.792 -6.312 1.00 98.50 100 GLN A O 1
ATOM 797 N N . GLN A 1 101 ? -2.101 -4.075 -7.025 1.00 98.50 101 GLN A N 1
ATOM 798 C CA . GLN A 1 101 ? -2.253 -5.070 -5.969 1.00 98.50 101 GLN A CA 1
ATOM 799 C C . GLN A 1 101 ? -1.969 -4.467 -4.587 1.00 98.50 101 GLN A C 1
ATOM 801 O O . GLN A 1 101 ? -2.752 -4.656 -3.663 1.00 98.50 101 GLN A O 1
ATOM 806 N N . ALA A 1 102 ? -0.888 -3.697 -4.444 1.00 98.50 102 ALA A N 1
ATOM 807 C CA . ALA A 1 102 ? -0.558 -3.046 -3.181 1.00 98.50 102 ALA A CA 1
ATOM 808 C C . ALA A 1 102 ? -1.622 -2.018 -2.756 1.00 98.50 102 ALA A C 1
ATOM 810 O O . ALA A 1 102 ? -1.912 -1.890 -1.569 1.00 98.50 102 ALA A O 1
ATOM 811 N N . GLU A 1 103 ? -2.219 -1.293 -3.703 1.00 98.62 103 GLU A N 1
ATOM 812 C CA . GLU A 1 103 ? -3.329 -0.373 -3.434 1.00 98.62 103 GLU A CA 1
ATOM 813 C C . GLU A 1 103 ? -4.561 -1.117 -2.903 1.00 98.62 103 GLU A C 1
ATOM 815 O O . GLU A 1 103 ? -5.124 -0.704 -1.888 1.00 98.62 103 GLU A O 1
ATOM 820 N N . GLN A 1 104 ? -4.925 -2.245 -3.521 1.00 98.44 104 GLN A N 1
ATOM 821 C CA . GLN A 1 104 ? -6.014 -3.109 -3.047 1.00 98.44 104 GLN A CA 1
ATOM 822 C C . GLN A 1 104 ? -5.729 -3.656 -1.644 1.00 98.44 104 GLN A C 1
ATOM 824 O O . GLN A 1 104 ? -6.569 -3.532 -0.753 1.00 98.44 104 GLN A O 1
ATOM 829 N N . ASP A 1 105 ? -4.515 -4.161 -1.409 1.00 98.62 105 ASP A N 1
ATOM 830 C CA . ASP A 1 105 ? -4.099 -4.655 -0.096 1.00 98.62 105 ASP A CA 1
ATOM 831 C C . ASP A 1 105 ? -4.206 -3.550 0.971 1.00 98.62 105 ASP A C 1
ATOM 833 O O . ASP A 1 105 ? -4.665 -3.793 2.087 1.00 98.62 105 ASP A O 1
ATOM 837 N N . ILE A 1 106 ? -3.820 -2.310 0.649 1.00 98.50 106 ILE A N 1
ATOM 838 C CA . ILE A 1 106 ? -3.954 -1.169 1.566 1.00 98.50 106 ILE A CA 1
ATOM 839 C C . ILE A 1 106 ? -5.424 -0.897 1.899 1.00 98.50 106 ILE A C 1
ATOM 841 O O . ILE A 1 106 ? -5.744 -0.620 3.059 1.00 98.50 106 ILE A O 1
ATOM 845 N N . GLU A 1 107 ? -6.316 -0.928 0.911 1.00 98.56 107 GLU A N 1
ATOM 846 C CA . GLU A 1 107 ? -7.748 -0.712 1.130 1.00 98.56 107 GLU A CA 1
ATOM 847 C C . GLU A 1 107 ? -8.364 -1.800 2.012 1.00 98.56 107 GLU A C 1
ATOM 849 O O . GLU A 1 107 ? -9.082 -1.483 2.965 1.00 98.56 107 GLU A O 1
ATOM 854 N N . ASP A 1 108 ? -8.023 -3.061 1.768 1.00 98.44 108 ASP A N 1
ATOM 855 C CA . ASP A 1 108 ? -8.513 -4.181 2.568 1.00 98.44 108 ASP A CA 1
ATOM 856 C C . ASP A 1 108 ? -8.006 -4.105 4.012 1.00 98.44 108 ASP A C 1
ATOM 858 O O . ASP A 1 108 ? -8.782 -4.250 4.961 1.00 98.44 108 ASP A O 1
ATOM 862 N N . ARG A 1 109 ? -6.727 -3.762 4.211 1.00 98.38 109 ARG A N 1
ATOM 863 C CA . ARG A 1 109 ? -6.161 -3.568 5.557 1.00 98.38 109 ARG A CA 1
ATOM 864 C C . ARG A 1 109 ? -6.781 -2.392 6.300 1.00 98.38 109 ARG A C 1
ATOM 866 O O . ARG A 1 109 ? -6.921 -2.458 7.520 1.00 98.38 109 ARG A O 1
ATOM 873 N N . LYS A 1 110 ? -7.180 -1.323 5.604 1.00 98.56 110 LYS A N 1
ATOM 874 C CA . LYS A 1 110 ? -7.924 -0.216 6.227 1.00 98.56 110 LYS A CA 1
ATOM 875 C C . LYS A 1 110 ? -9.279 -0.687 6.750 1.00 98.56 110 LYS A C 1
ATOM 877 O O . LYS A 1 110 ? -9.610 -0.378 7.891 1.00 98.56 110 LYS A O 1
ATOM 882 N N . ARG A 1 111 ? -10.020 -1.474 5.962 1.00 98.31 111 ARG A N 1
ATOM 883 C CA . ARG A 1 111 ? -11.316 -2.036 6.385 1.00 98.31 111 ARG A CA 1
ATOM 884 C C . ARG A 1 111 ? -11.162 -2.973 7.582 1.00 98.31 111 ARG A C 1
ATOM 886 O O . ARG A 1 111 ? -11.926 -2.876 8.539 1.00 98.31 111 ARG A O 1
ATOM 893 N N . GLU A 1 112 ? -10.148 -3.837 7.563 1.00 98.25 112 GLU A N 1
ATOM 894 C CA . GLU A 1 112 ? -9.832 -4.722 8.691 1.00 98.25 112 GLU A CA 1
ATOM 895 C C . GLU A 1 112 ? -9.509 -3.918 9.962 1.00 98.25 112 GLU A C 1
ATOM 897 O O . GLU A 1 112 ? -10.018 -4.218 11.043 1.00 98.25 112 GLU A O 1
ATOM 902 N N . LEU A 1 113 ? -8.716 -2.849 9.835 1.00 98.44 113 LEU A N 1
ATOM 903 C CA . LEU A 1 113 ? -8.370 -1.970 10.950 1.00 98.44 113 LEU A CA 1
ATOM 904 C C . LEU A 1 113 ? -9.598 -1.259 11.535 1.00 98.44 113 LEU A C 1
ATOM 906 O O . LEU A 1 113 ? -9.704 -1.122 12.755 1.00 98.44 113 LEU A O 1
ATOM 910 N N . GLU A 1 114 ? -10.515 -0.788 10.691 1.00 98.25 114 GLU A N 1
ATOM 911 C CA . GLU A 1 114 ? -11.773 -0.180 11.132 1.00 98.25 114 GLU A CA 1
ATOM 912 C C . GLU A 1 114 ? -12.636 -1.186 11.902 1.00 98.25 114 GLU A C 1
ATOM 914 O O . GLU A 1 114 ? -13.083 -0.875 13.007 1.00 98.25 114 GLU A O 1
ATOM 919 N N . GLY A 1 115 ? -12.775 -2.415 11.394 1.00 97.94 115 GLY A N 1
ATOM 920 C CA . GLY A 1 115 ? -13.465 -3.496 12.103 1.00 97.94 115 GLY A CA 1
ATOM 921 C C . GLY A 1 115 ? -12.844 -3.788 13.473 1.00 97.94 115 GLY A C 1
ATOM 922 O O . GLY A 1 115 ? -13.542 -3.805 14.489 1.00 97.94 115 GLY A O 1
ATOM 923 N N . ALA A 1 116 ? -11.515 -3.912 13.533 1.00 98.12 116 ALA A N 1
ATOM 924 C CA . ALA A 1 116 ? -10.791 -4.153 14.780 1.00 98.12 116 ALA A CA 1
ATOM 925 C C . ALA A 1 116 ? -10.949 -3.007 15.799 1.00 98.12 116 ALA A C 1
ATOM 927 O O . ALA A 1 116 ? -11.020 -3.250 17.008 1.00 98.12 116 ALA A O 1
ATOM 928 N N . ARG A 1 117 ? -11.030 -1.750 15.339 1.00 98.31 117 ARG A N 1
ATOM 929 C CA . ARG A 1 117 ? -11.301 -0.591 16.207 1.00 98.31 117 ARG A CA 1
ATOM 930 C C . ARG A 1 117 ? -12.697 -0.653 16.812 1.00 98.31 117 ARG A C 1
ATOM 932 O O . ARG A 1 117 ? -12.833 -0.410 18.009 1.00 98.31 117 ARG A O 1
ATOM 939 N N . THR A 1 118 ? -13.702 -1.006 16.017 1.00 98.31 118 THR A N 1
ATOM 940 C CA . THR A 1 118 ? -15.076 -1.174 16.502 1.00 98.31 118 THR A CA 1
ATOM 941 C C . THR A 1 118 ? -15.159 -2.290 17.544 1.00 98.31 118 THR A C 1
ATOM 943 O O . THR A 1 118 ? -15.722 -2.089 18.617 1.00 98.31 118 THR A O 1
ATOM 946 N N . GLU A 1 119 ? -14.515 -3.437 17.307 1.00 98.38 119 GLU A N 1
ATOM 947 C CA . GLU A 1 119 ? -14.454 -4.507 18.312 1.00 98.38 119 GLU A CA 1
ATOM 948 C C . GLU A 1 119 ? -13.776 -4.067 19.611 1.00 98.38 119 GLU A C 1
ATOM 950 O O . GLU A 1 119 ? -14.204 -4.453 20.702 1.00 98.38 119 GLU A O 1
ATOM 955 N N . LEU A 1 120 ? -12.703 -3.280 19.513 1.00 98.38 120 LEU A N 1
ATOM 956 C CA . LEU A 1 120 ? -12.022 -2.748 20.685 1.00 98.38 120 LEU A CA 1
ATOM 957 C C . LEU A 1 120 ? -12.931 -1.795 21.470 1.00 98.38 120 LEU A C 1
ATOM 959 O O . LEU A 1 120 ? -12.979 -1.903 22.695 1.00 98.38 120 LEU A O 1
ATOM 963 N N . ALA A 1 121 ? -13.664 -0.913 20.788 1.00 98.31 121 ALA A N 1
ATOM 964 C CA . ALA A 1 121 ? -14.632 -0.019 21.421 1.00 98.31 121 ALA A CA 1
ATOM 965 C C . ALA A 1 121 ? -15.711 -0.817 22.168 1.00 98.31 121 ALA A C 1
ATOM 967 O O . ALA A 1 121 ? -15.906 -0.608 23.364 1.00 98.31 121 ALA A O 1
ATOM 968 N N . HIS A 1 122 ? -16.303 -1.828 21.524 1.00 98.25 122 HIS A N 1
ATOM 969 C CA . HIS A 1 122 ? -17.295 -2.698 22.164 1.00 98.25 122 HIS A CA 1
ATOM 970 C C . HIS A 1 122 ? -16.726 -3.433 23.388 1.00 98.25 122 HIS A C 1
ATOM 972 O O . HIS A 1 122 ? -17.383 -3.529 24.423 1.00 98.25 122 HIS A O 1
ATOM 978 N N . LYS A 1 123 ? -15.483 -3.933 23.312 1.00 98.44 123 LYS A N 1
ATOM 979 C CA . LYS A 1 123 ? -14.808 -4.580 24.454 1.00 98.44 123 LYS A CA 1
ATOM 980 C C . LYS A 1 123 ? -14.595 -3.603 25.612 1.00 98.44 123 LYS A C 1
ATOM 982 O O . LYS A 1 123 ? -14.767 -3.984 26.768 1.00 98.44 123 LYS A O 1
ATOM 987 N N . GLN A 1 124 ? -14.230 -2.357 25.319 1.00 98.25 124 GLN A N 1
ATOM 988 C CA . GLN A 1 124 ? -14.045 -1.318 26.333 1.00 98.25 124 GLN A CA 1
ATOM 989 C C . GLN A 1 124 ? -15.369 -0.924 26.994 1.00 98.25 124 GLN A C 1
ATOM 991 O O . GLN A 1 124 ? -15.426 -0.842 28.220 1.00 98.25 124 GLN A O 1
ATOM 996 N N . GLU A 1 125 ? -16.432 -0.740 26.210 1.00 98.12 125 GLU A N 1
ATOM 997 C CA . GLU A 1 125 ? -17.784 -0.475 26.716 1.00 98.12 125 GLU A CA 1
ATOM 998 C C . GLU A 1 125 ? -18.281 -1.624 27.597 1.00 98.12 125 GLU A C 1
ATOM 1000 O O . GLU A 1 125 ? -18.763 -1.398 28.708 1.00 98.12 125 GLU A O 1
ATOM 1005 N N . TYR A 1 126 ? -18.079 -2.868 27.155 1.00 98.44 126 TYR A N 1
ATOM 1006 C CA . TYR A 1 126 ? -18.443 -4.049 27.929 1.00 98.44 126 TYR A CA 1
ATOM 1007 C C . TYR A 1 126 ? -17.688 -4.123 29.261 1.00 98.44 126 TYR A C 1
ATOM 1009 O O . TYR A 1 126 ? -18.298 -4.345 30.306 1.00 98.44 126 TYR A O 1
ATOM 1017 N N . GLU A 1 127 ? -16.372 -3.894 29.263 1.00 98.31 127 GLU A N 1
ATOM 1018 C CA . GLU A 1 127 ? -15.585 -3.863 30.502 1.00 98.31 127 GLU A CA 1
ATOM 1019 C C . GLU A 1 127 ? -15.993 -2.701 31.425 1.00 98.31 127 GLU A C 1
ATOM 1021 O O . GLU A 1 127 ? -15.983 -2.861 32.648 1.00 98.31 127 GLU A O 1
ATOM 1026 N N . ALA A 1 128 ? -16.398 -1.550 30.879 1.00 98.12 128 ALA A N 1
ATOM 1027 C CA . ALA A 1 128 ? -16.921 -0.438 31.671 1.00 98.12 128 ALA A CA 1
ATOM 1028 C C . ALA A 1 128 ? -18.241 -0.811 32.368 1.00 98.12 128 ALA A C 1
ATOM 1030 O O . ALA A 1 128 ? -18.364 -0.642 33.584 1.00 98.12 128 ALA A O 1
ATOM 1031 N N . VAL A 1 129 ? -19.195 -1.388 31.629 1.00 97.69 129 VAL A N 1
ATOM 1032 C CA . VAL A 1 129 ? -20.475 -1.860 32.187 1.00 97.69 129 VAL A CA 1
ATOM 1033 C C . VAL A 1 129 ? -20.244 -2.974 33.203 1.00 97.69 129 VAL A C 1
ATOM 1035 O O . VAL A 1 129 ? -20.797 -2.935 34.299 1.00 97.69 129 VAL A O 1
ATOM 1038 N N . LYS A 1 130 ? -19.376 -3.939 32.894 1.00 97.94 130 LYS A N 1
ATOM 1039 C CA . LYS A 1 130 ? -19.010 -5.027 33.805 1.00 97.94 130 LYS A CA 1
ATOM 1040 C C . LYS A 1 130 ? -18.478 -4.496 35.133 1.00 97.94 130 LYS A C 1
ATOM 1042 O O . LYS A 1 130 ? -18.921 -4.959 36.180 1.00 97.94 130 LYS A O 1
ATOM 1047 N N . LYS A 1 131 ? -17.577 -3.507 35.116 1.00 97.31 131 LYS A N 1
ATOM 1048 C CA . LYS A 1 131 ? -17.075 -2.871 36.347 1.00 97.31 131 LYS A CA 1
ATOM 1049 C C . LYS A 1 131 ? -18.196 -2.240 37.167 1.00 97.31 131 LYS A C 1
ATOM 1051 O O . LYS A 1 131 ? -18.183 -2.392 38.383 1.00 97.31 131 LYS A O 1
ATOM 1056 N N . LEU A 1 132 ? -19.153 -1.570 36.524 1.00 97.31 132 LEU A N 1
ATOM 1057 C CA . LEU A 1 132 ? -20.309 -0.988 37.208 1.00 97.31 132 LEU A CA 1
ATOM 1058 C C . LEU A 1 132 ? -21.202 -2.074 37.826 1.00 97.31 132 LEU A C 1
ATOM 1060 O O . LEU A 1 132 ? -21.580 -1.970 38.988 1.00 97.31 132 LEU A O 1
ATOM 1064 N N . VAL A 1 133 ? -21.482 -3.150 37.087 1.00 96.38 133 VAL A N 1
ATOM 1065 C CA . VAL A 1 133 ? -22.278 -4.288 37.578 1.00 96.38 133 VAL A CA 1
ATOM 1066 C C . VAL A 1 133 ? -21.609 -4.955 38.781 1.00 96.38 133 VAL A C 1
ATOM 1068 O O . VAL A 1 133 ? -22.293 -5.309 39.735 1.00 96.38 133 VAL A O 1
ATOM 1071 N N . MET A 1 134 ? -20.279 -5.078 38.782 1.00 95.00 134 MET A N 1
ATOM 1072 C CA . MET A 1 134 ? -19.540 -5.662 39.908 1.00 95.00 134 MET A CA 1
ATOM 1073 C C . MET A 1 134 ? -19.531 -4.798 41.180 1.00 95.00 134 MET A C 1
ATOM 1075 O O . MET A 1 134 ? -19.161 -5.309 42.234 1.00 95.00 134 MET A O 1
ATOM 1079 N N . GLN A 1 135 ? -19.920 -3.520 41.113 1.00 95.62 135 GLN A N 1
ATOM 1080 C CA . GLN A 1 135 ? -20.066 -2.668 42.304 1.00 95.62 135 GLN A CA 1
ATOM 1081 C C . GLN A 1 135 ? -21.385 -2.914 43.047 1.00 95.62 135 GLN A C 1
ATOM 1083 O O . GLN A 1 135 ? -21.502 -2.558 44.218 1.00 95.62 135 GLN A O 1
ATOM 1088 N N . VAL A 1 136 ? -22.379 -3.505 42.382 1.00 94.50 136 VAL A N 1
ATOM 1089 C CA . VAL A 1 136 ? -23.690 -3.805 42.964 1.00 94.50 136 VAL A CA 1
ATOM 1090 C C . VAL A 1 136 ? -23.650 -5.211 43.583 1.00 94.50 136 VAL A C 1
ATOM 1092 O O . VAL A 1 136 ? -23.017 -6.106 43.014 1.00 94.50 136 VAL A O 1
ATOM 1095 N N . PRO A 1 137 ? -24.293 -5.447 44.746 1.00 93.81 137 PRO A N 1
ATOM 1096 C CA . PRO A 1 137 ? -24.372 -6.780 45.334 1.00 93.81 137 PRO A CA 1
ATOM 1097 C C . PRO A 1 137 ? -24.981 -7.795 44.365 1.00 93.81 137 PRO A C 1
ATOM 1099 O O . PRO A 1 137 ? -25.791 -7.473 43.494 1.00 93.81 137 PRO A O 1
ATOM 1102 N N . SER A 1 138 ? -24.597 -9.061 44.539 1.00 95.31 138 SER A N 1
ATOM 1103 C CA . SER A 1 138 ? -25.160 -10.133 43.723 1.00 95.31 138 SER A CA 1
ATOM 1104 C C . SER A 1 138 ? -26.675 -10.213 43.913 1.00 95.31 138 SER A C 1
ATOM 1106 O O . SER A 1 138 ? -27.187 -10.038 45.019 1.00 95.31 138 SER A O 1
ATOM 1108 N N . ARG A 1 139 ? -27.393 -10.572 42.846 1.00 95.69 139 ARG A N 1
ATOM 1109 C CA . ARG A 1 139 ? -28.851 -10.741 42.895 1.00 95.69 139 ARG A CA 1
ATOM 1110 C C . ARG A 1 139 ? -29.291 -11.712 43.995 1.00 95.69 139 ARG A C 1
ATOM 1112 O O . ARG A 1 139 ? -30.309 -11.482 44.631 1.00 95.69 139 ARG A O 1
ATOM 1119 N N . ALA A 1 140 ? -28.520 -12.774 44.228 1.00 96.25 140 ALA A N 1
ATOM 1120 C CA . ALA A 1 140 ? -28.794 -13.742 45.287 1.00 96.25 140 ALA A CA 1
ATOM 1121 C C . ALA A 1 140 ? -28.682 -13.120 46.688 1.00 96.25 140 ALA A C 1
ATOM 1123 O O . ALA A 1 140 ? -29.526 -13.389 47.535 1.00 96.25 140 ALA A O 1
ATOM 1124 N N . ALA A 1 141 ? -27.683 -12.258 46.915 1.00 95.19 141 ALA A N 1
ATOM 1125 C CA . ALA A 1 141 ? -27.528 -11.550 48.183 1.00 95.19 141 ALA A CA 1
ATOM 1126 C C . ALA A 1 141 ? -28.710 -10.603 48.444 1.00 95.19 141 ALA A C 1
ATOM 1128 O O . ALA A 1 141 ? -29.300 -10.659 49.517 1.00 95.19 141 ALA A O 1
ATOM 1129 N N . THR A 1 142 ? -29.116 -9.807 47.448 1.00 96.31 142 THR A N 1
ATOM 1130 C CA . THR A 1 142 ? -30.269 -8.898 47.584 1.00 96.31 142 THR A CA 1
ATOM 1131 C C . THR A 1 142 ? -31.584 -9.653 47.789 1.00 96.31 142 THR A C 1
ATOM 1133 O O . THR A 1 142 ? -32.424 -9.213 48.566 1.00 96.31 142 THR A O 1
ATOM 1136 N N . LEU A 1 143 ? -31.773 -10.806 47.135 1.00 97.38 143 LEU A N 1
ATOM 1137 C CA . LEU A 1 143 ? -32.950 -11.655 47.362 1.00 97.38 143 LEU A CA 1
ATOM 1138 C C . LEU A 1 143 ? -32.973 -12.233 48.784 1.00 97.38 143 LEU A C 1
ATOM 1140 O O . LEU A 1 143 ? -34.021 -12.229 49.421 1.00 97.38 143 LEU A O 1
ATOM 1144 N N . ALA A 1 144 ? -31.828 -12.685 49.302 1.00 97.00 144 ALA A N 1
ATOM 1145 C CA . ALA A 1 144 ? -31.734 -13.194 50.668 1.00 97.00 144 ALA A CA 1
ATOM 1146 C C . ALA A 1 144 ? -32.035 -12.104 51.712 1.00 97.00 144 ALA A C 1
ATOM 1148 O O . ALA A 1 144 ? -32.742 -12.365 52.684 1.00 97.00 144 ALA A O 1
ATOM 1149 N N . GLU A 1 145 ? -31.541 -10.883 51.490 1.00 96.88 145 GLU A N 1
ATOM 1150 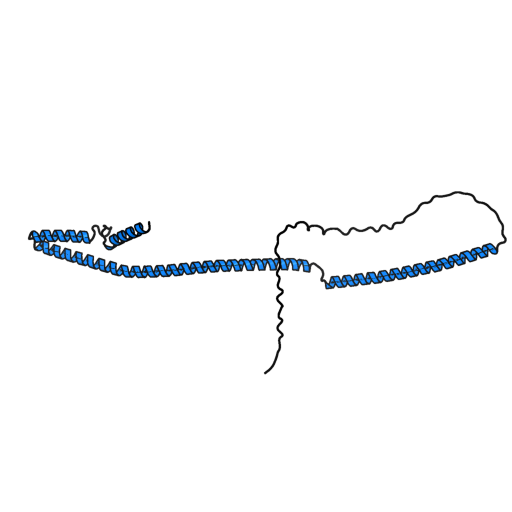C CA . GLU A 1 145 ? -31.850 -9.720 52.327 1.00 96.88 145 GLU A CA 1
ATOM 1151 C C . GLU A 1 145 ? -33.351 -9.392 52.291 1.00 96.88 145 GLU A C 1
ATOM 1153 O O . GLU A 1 145 ? -33.975 -9.285 53.343 1.00 96.88 145 GLU A O 1
ATOM 1158 N N . GLN A 1 146 ? -33.961 -9.353 51.099 1.00 97.31 146 GLN A N 1
ATOM 1159 C CA . GLN A 1 146 ? -35.407 -9.147 50.940 1.00 97.31 146 GLN A CA 1
ATOM 1160 C C . GLN A 1 146 ? -36.236 -10.202 51.677 1.00 97.31 146 GLN A C 1
ATOM 1162 O O . GLN A 1 146 ? -37.214 -9.868 52.343 1.00 97.31 146 GLN A O 1
ATOM 1167 N N . GLU A 1 147 ? -35.869 -11.478 51.566 1.00 97.50 147 GLU A N 1
ATOM 1168 C CA . GLU A 1 147 ? -36.546 -12.547 52.298 1.00 97.50 147 GLU A CA 1
ATOM 1169 C C . GLU A 1 147 ? -36.400 -12.391 53.814 1.00 97.50 147 GLU A C 1
ATOM 1171 O O . GLU A 1 147 ? -37.365 -12.630 54.538 1.00 97.50 147 GLU A O 1
ATOM 1176 N N . GLY A 1 148 ? -35.219 -11.993 54.296 1.00 97.31 148 GLY A N 1
ATOM 1177 C CA . GLY A 1 148 ? -34.976 -11.703 55.708 1.00 97.31 148 GLY A CA 1
ATOM 1178 C C . GLY A 1 148 ? -35.890 -10.595 56.224 1.00 97.31 148 GLY A C 1
ATOM 1179 O O . GLY A 1 148 ? -36.665 -10.824 57.149 1.00 97.31 148 GLY A O 1
ATOM 1180 N N . THR A 1 149 ? -35.883 -9.438 55.559 1.00 97.31 149 THR A N 1
ATOM 1181 C CA . THR A 1 149 ? -36.740 -8.300 55.923 1.00 97.31 149 THR A CA 1
ATOM 1182 C C . THR A 1 149 ? -38.227 -8.654 55.854 1.00 97.31 149 THR A C 1
ATOM 1184 O O . THR A 1 149 ? -38.995 -8.265 56.728 1.00 97.31 149 THR A O 1
ATOM 1187 N N . ASN A 1 150 ? -38.661 -9.436 54.861 1.00 97.44 150 ASN A N 1
ATOM 1188 C CA . ASN A 1 150 ? -40.058 -9.871 54.767 1.00 97.44 150 ASN A CA 1
ATOM 1189 C C . ASN A 1 150 ? -40.475 -10.790 55.925 1.00 97.44 150 ASN A C 1
ATOM 1191 O O . ASN A 1 150 ? -41.616 -10.704 56.379 1.00 97.44 150 ASN A O 1
ATOM 1195 N N . ARG A 1 151 ? -39.575 -11.654 56.418 1.00 97.69 151 ARG A N 1
ATOM 1196 C CA . ARG A 1 151 ? -39.837 -12.464 57.620 1.00 97.69 151 ARG A CA 1
ATOM 1197 C C . ARG A 1 151 ? -39.971 -11.579 58.855 1.00 97.69 151 ARG A C 1
ATOM 1199 O O . ARG A 1 151 ? -40.943 -11.723 59.581 1.00 97.69 151 ARG A O 1
ATOM 1206 N N . GLU A 1 152 ? -39.069 -10.616 59.038 1.00 97.69 152 GLU A N 1
ATOM 1207 C CA . GLU A 1 152 ? -39.142 -9.668 60.160 1.00 97.69 152 GLU A CA 1
ATOM 1208 C C . GLU A 1 152 ? -40.443 -8.855 60.150 1.00 97.69 152 GLU A C 1
ATOM 1210 O O . GLU A 1 152 ? -41.065 -8.665 61.194 1.00 97.69 152 GLU A O 1
ATOM 1215 N N . ILE A 1 153 ? -40.896 -8.414 58.972 1.00 97.75 153 ILE A N 1
ATOM 1216 C CA . ILE A 1 153 ? -42.190 -7.735 58.823 1.00 97.75 153 ILE A CA 1
ATOM 1217 C C . ILE A 1 153 ? -43.333 -8.649 59.271 1.00 97.75 153 ILE A C 1
ATOM 1219 O O . ILE A 1 153 ? -44.196 -8.206 60.028 1.00 97.75 153 ILE A O 1
ATOM 1223 N N . ALA A 1 154 ? -43.347 -9.907 58.822 1.00 97.50 154 ALA A N 1
ATOM 1224 C CA . ALA A 1 154 ? -44.383 -10.862 59.204 1.00 97.50 154 ALA A CA 1
ATOM 1225 C C . ALA A 1 154 ? -44.389 -11.120 60.722 1.00 97.50 154 ALA A C 1
ATOM 1227 O O . ALA A 1 154 ? -45.454 -11.121 61.342 1.00 97.50 154 ALA A O 1
ATOM 1228 N N . ASP A 1 155 ? -43.210 -11.256 61.332 1.00 97.75 155 ASP A N 1
ATOM 1229 C CA . ASP A 1 155 ? -43.063 -11.460 62.774 1.00 97.75 155 ASP A CA 1
ATOM 1230 C C . ASP A 1 155 ? -43.560 -10.243 63.574 1.00 97.75 155 ASP A C 1
ATOM 1232 O O . ASP A 1 155 ? -44.294 -10.397 64.552 1.00 97.75 155 ASP A O 1
ATOM 1236 N N . LEU A 1 156 ? -43.217 -9.022 63.148 1.00 97.69 156 LEU A N 1
ATOM 1237 C CA . LEU A 1 156 ? -43.687 -7.784 63.782 1.00 97.69 156 LEU A CA 1
ATOM 1238 C C . LEU A 1 156 ? -45.201 -7.594 63.635 1.00 97.69 156 LEU A C 1
ATOM 1240 O O . LEU A 1 156 ? -45.861 -7.163 64.580 1.00 97.69 156 LEU A O 1
ATOM 1244 N N . GLN A 1 157 ? -45.766 -7.934 62.475 1.00 97.62 157 GLN A N 1
ATOM 1245 C CA . GLN A 1 157 ? -47.213 -7.898 62.261 1.00 97.62 157 GLN A CA 1
ATOM 1246 C C . GLN A 1 157 ? -47.939 -8.869 63.194 1.00 97.62 157 GLN A C 1
ATOM 1248 O O . GLN A 1 157 ? -48.957 -8.498 63.780 1.00 97.62 157 GLN A O 1
ATOM 1253 N N . GLN A 1 158 ? -47.397 -10.076 63.386 1.00 97.69 158 GLN A N 1
ATOM 1254 C CA . GLN A 1 158 ? -47.959 -11.043 64.324 1.00 97.69 158 GLN A CA 1
ATOM 1255 C C . GLN A 1 158 ? -47.883 -10.536 65.770 1.00 97.69 158 GLN A C 1
ATOM 1257 O O . GLN A 1 158 ? -48.884 -10.567 66.478 1.00 97.69 158 GLN A O 1
ATOM 1262 N N . GLN A 1 159 ? -46.736 -9.998 66.195 1.00 97.25 159 GLN A N 1
ATOM 1263 C CA . GLN A 1 159 ? -46.581 -9.432 67.541 1.00 97.25 159 GLN A CA 1
ATOM 1264 C C . GLN A 1 159 ? -47.532 -8.257 67.794 1.00 97.25 159 GLN A C 1
ATOM 1266 O O . GLN A 1 159 ? -48.099 -8.150 68.880 1.00 97.25 159 GLN A O 1
ATOM 1271 N N . SER A 1 160 ? -47.730 -7.386 66.799 1.00 97.06 160 SER A N 1
ATOM 1272 C CA . SER A 1 160 ? -48.710 -6.300 66.886 1.00 97.06 160 SER A CA 1
ATOM 1273 C C . SER A 1 160 ? -50.120 -6.851 67.078 1.00 97.06 160 SER A C 1
ATOM 1275 O O . SER A 1 160 ? -50.819 -6.417 67.987 1.00 97.06 160 SER A O 1
ATOM 1277 N N . ALA A 1 161 ? -50.517 -7.843 66.274 1.00 97.12 161 ALA A N 1
ATOM 1278 C CA . ALA A 1 161 ? -51.832 -8.468 66.383 1.00 97.12 161 ALA A CA 1
ATOM 1279 C C . ALA A 1 161 ? -52.048 -9.135 67.755 1.00 97.12 161 ALA A C 1
ATOM 1281 O O . ALA A 1 161 ? -53.126 -9.015 68.341 1.00 97.12 161 ALA A O 1
ATOM 1282 N N . ASP A 1 162 ? -51.018 -9.790 68.296 1.00 97.12 162 ASP A N 1
ATOM 1283 C CA . ASP A 1 162 ? -51.063 -10.417 69.619 1.00 97.12 162 ASP A CA 1
ATOM 1284 C C . ASP A 1 162 ? -51.199 -9.371 70.742 1.00 97.12 162 ASP A C 1
ATOM 1286 O O . ASP A 1 162 ? -51.975 -9.556 71.686 1.00 97.12 162 ASP A O 1
ATOM 1290 N N . LEU A 1 163 ? -50.476 -8.249 70.641 1.00 97.06 163 LEU A N 1
ATOM 1291 C CA . LEU A 1 163 ? -50.574 -7.138 71.592 1.00 97.06 163 LEU A CA 1
ATOM 1292 C C . LEU A 1 163 ? -51.937 -6.447 71.532 1.00 97.06 163 LEU A C 1
ATOM 1294 O O . LEU A 1 163 ? -52.507 -6.162 72.586 1.00 97.06 163 LEU A O 1
ATOM 1298 N N . ASP A 1 164 ? -52.478 -6.220 70.337 1.00 96.88 164 ASP A N 1
ATOM 1299 C CA . ASP A 1 164 ? -53.811 -5.643 70.154 1.00 96.88 164 ASP A CA 1
ATOM 1300 C C . ASP A 1 164 ? -54.888 -6.544 70.776 1.00 96.88 164 ASP A C 1
ATOM 1302 O O . ASP A 1 164 ? -55.764 -6.067 71.504 1.00 96.88 164 ASP A O 1
ATOM 1306 N N . ALA A 1 165 ? -54.783 -7.863 70.577 1.00 96.62 165 ALA A N 1
ATOM 1307 C CA . ALA A 1 165 ? -55.679 -8.836 71.197 1.00 96.62 165 ALA A CA 1
ATOM 1308 C C 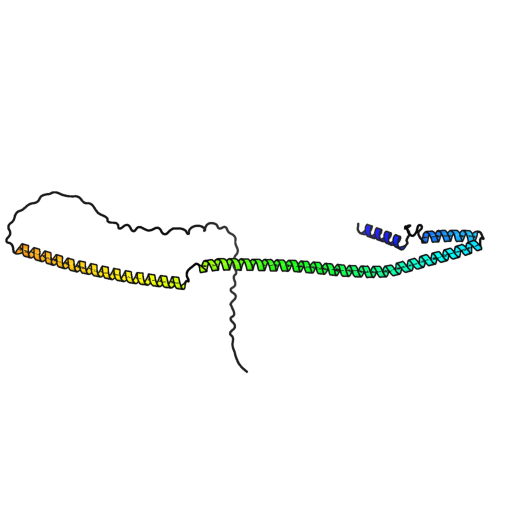. ALA A 1 165 ? -55.575 -8.824 72.734 1.00 96.62 165 ALA A C 1
ATOM 1310 O O . ALA A 1 165 ? -56.594 -8.843 73.432 1.00 96.62 165 ALA A O 1
ATOM 1311 N N . LEU A 1 166 ? -54.355 -8.747 73.277 1.00 97.44 166 LEU A N 1
ATOM 1312 C CA . LEU A 1 166 ? -54.127 -8.646 74.719 1.00 97.44 166 LEU A CA 1
ATOM 1313 C C . LEU A 1 166 ? -54.698 -7.343 75.295 1.00 97.44 166 LEU A C 1
ATOM 1315 O O . LEU A 1 166 ? -55.311 -7.354 76.365 1.00 97.44 166 LEU A O 1
ATOM 1319 N N . LEU A 1 167 ? -54.511 -6.221 74.603 1.00 97.50 167 LEU A N 1
ATOM 1320 C CA . LEU A 1 167 ? -55.039 -4.920 75.002 1.00 97.50 167 LEU A CA 1
ATOM 1321 C C . LEU A 1 167 ? -56.572 -4.974 75.065 1.00 97.50 167 LEU A C 1
ATOM 1323 O O . LEU A 1 167 ? -57.172 -4.558 76.059 1.00 97.50 167 LEU A O 1
ATOM 1327 N N . GLU A 1 168 ? -57.210 -5.565 74.056 1.00 96.75 168 GLU A N 1
ATOM 1328 C CA . GLU A 1 168 ? -58.662 -5.721 74.021 1.00 96.75 168 GLU A CA 1
ATOM 1329 C C . GLU A 1 168 ? -59.178 -6.615 75.159 1.00 96.75 168 GLU A C 1
ATOM 1331 O O . GLU A 1 168 ? -60.149 -6.271 75.839 1.00 96.75 168 GLU A O 1
ATOM 1336 N N . GLN A 1 169 ? -58.464 -7.698 75.477 1.00 96.94 169 GLN A N 1
ATOM 1337 C CA . GLN A 1 169 ? -58.762 -8.516 76.652 1.00 96.94 169 GLN A CA 1
ATOM 1338 C C . GLN A 1 169 ? -58.655 -7.706 77.957 1.00 96.94 169 GLN A C 1
ATOM 1340 O O . GLN A 1 169 ? -59.508 -7.830 78.839 1.00 96.94 169 GLN A O 1
ATOM 1345 N N . ARG A 1 170 ? -57.625 -6.861 78.108 1.00 96.38 170 ARG A N 1
ATOM 1346 C CA . ARG A 1 170 ? -57.459 -6.013 79.301 1.00 96.38 170 ARG A CA 1
ATOM 1347 C C . ARG A 1 170 ? -58.557 -4.963 79.418 1.00 96.38 170 ARG A C 1
ATOM 1349 O O . ARG A 1 170 ? -59.044 -4.764 80.529 1.00 96.38 170 ARG A O 1
ATOM 1356 N N . LYS A 1 171 ? -58.996 -4.352 78.313 1.00 96.12 171 LYS A N 1
ATOM 1357 C CA . LYS A 1 171 ? -60.167 -3.456 78.301 1.00 96.12 171 LYS A CA 1
ATOM 1358 C C . LYS A 1 171 ? -61.421 -4.175 78.799 1.00 96.12 171 LYS A C 1
ATOM 1360 O O . LYS A 1 171 ? -62.117 -3.641 79.658 1.00 96.12 171 LYS A O 1
ATOM 1365 N N . GLN A 1 172 ? -61.674 -5.400 78.328 1.00 95.12 172 GLN A N 1
ATOM 1366 C CA . GLN A 1 172 ? -62.816 -6.208 78.777 1.00 95.12 172 GLN A CA 1
ATOM 1367 C C . GLN A 1 172 ? -62.730 -6.552 80.272 1.00 95.12 172 GLN A C 1
ATOM 1369 O O . GLN A 1 172 ? -63.717 -6.422 80.995 1.00 95.12 172 GLN A O 1
ATOM 1374 N N . GLN A 1 173 ? -61.546 -6.937 80.764 1.00 95.25 173 GLN A N 1
ATOM 1375 C CA . GLN A 1 173 ? -61.319 -7.196 82.192 1.00 95.25 173 GLN A CA 1
ATOM 1376 C C . GLN A 1 173 ? -61.538 -5.940 83.048 1.00 95.25 173 GLN A C 1
ATOM 1378 O O . GLN A 1 173 ? -62.215 -6.013 84.073 1.00 95.25 173 GLN A O 1
ATOM 1383 N N . PHE A 1 174 ? -61.011 -4.787 82.622 1.00 96.44 174 PHE A N 1
ATOM 1384 C CA . PHE A 1 174 ? -61.207 -3.507 83.310 1.00 96.44 174 PHE A CA 1
ATOM 1385 C C . PHE A 1 174 ? -62.677 -3.097 83.351 1.00 96.44 174 PHE A C 1
ATOM 1387 O O . PHE A 1 174 ? -63.161 -2.698 84.408 1.00 96.44 174 PHE A O 1
ATOM 1394 N N . ALA A 1 175 ? -63.402 -3.244 82.240 1.00 94.50 175 ALA A N 1
ATOM 1395 C CA . ALA A 1 175 ? -64.838 -2.985 82.192 1.00 94.50 175 ALA A CA 1
ATOM 1396 C C . ALA A 1 175 ? -65.606 -3.863 83.197 1.00 94.50 175 ALA A C 1
ATOM 1398 O O . ALA A 1 175 ? -66.491 -3.373 83.895 1.00 94.50 175 ALA A O 1
ATOM 1399 N N . GLY A 1 176 ? -65.225 -5.138 83.334 1.00 95.00 176 GLY A N 1
ATOM 1400 C CA . GLY A 1 176 ? -65.795 -6.037 84.341 1.00 95.00 176 GLY A CA 1
ATOM 1401 C C . GLY A 1 176 ? -65.532 -5.585 85.782 1.00 95.00 176 GLY A C 1
ATOM 1402 O O . GLY A 1 176 ? -66.446 -5.598 86.606 1.00 95.00 176 GLY A O 1
ATOM 1403 N N . VAL A 1 177 ? -64.307 -5.144 86.090 1.00 95.00 177 VAL A N 1
ATOM 1404 C CA . VAL A 1 177 ? -63.959 -4.602 87.417 1.00 95.00 177 VAL A CA 1
ATOM 1405 C C . VAL A 1 177 ? -64.733 -3.317 87.711 1.00 95.00 177 VAL A C 1
ATOM 1407 O O . VAL A 1 177 ? -65.267 -3.181 88.809 1.00 95.00 177 VAL A O 1
ATOM 1410 N N . LEU A 1 178 ? -64.840 -2.402 86.743 1.00 94.62 178 LEU A N 1
ATOM 1411 C CA . LEU A 1 178 ? -65.627 -1.173 86.882 1.00 94.62 178 LEU A CA 1
ATOM 1412 C C . LEU A 1 178 ? -67.101 -1.485 87.171 1.00 94.62 178 LEU A C 1
ATOM 1414 O O . LEU A 1 178 ? -67.659 -0.939 88.117 1.00 94.62 178 LEU A O 1
ATOM 1418 N N . ALA A 1 179 ? -67.703 -2.435 86.453 1.00 91.69 179 ALA A N 1
ATOM 1419 C CA . ALA A 1 179 ? -69.081 -2.855 86.704 1.00 91.69 179 ALA A CA 1
ATOM 1420 C C . ALA A 1 179 ? -69.277 -3.468 88.107 1.00 91.69 179 ALA A C 1
ATOM 1422 O O . ALA A 1 179 ? -70.300 -3.234 88.757 1.00 91.69 179 ALA A O 1
ATOM 1423 N N . ALA A 1 180 ? -68.304 -4.244 88.598 1.00 91.31 180 ALA A N 1
ATOM 1424 C CA . ALA A 1 180 ? -68.332 -4.794 89.953 1.00 91.31 180 ALA A CA 1
ATOM 1425 C C . ALA A 1 180 ? -68.178 -3.699 91.023 1.00 91.31 180 ALA A C 1
ATOM 1427 O O . ALA A 1 180 ? -68.897 -3.722 92.022 1.00 91.31 180 ALA A O 1
ATOM 1428 N N . LEU A 1 181 ? -67.290 -2.724 90.800 1.00 93.00 181 LEU A N 1
ATOM 1429 C CA . LEU A 1 181 ? -67.115 -1.560 91.670 1.00 93.00 181 LEU A CA 1
ATOM 1430 C C . LEU A 1 181 ? -68.403 -0.734 91.749 1.00 93.00 181 LEU A C 1
ATOM 1432 O O . LEU A 1 181 ? -68.858 -0.437 92.849 1.00 93.00 181 LEU A O 1
ATOM 1436 N N . GLU A 1 182 ? -69.031 -0.439 90.610 1.00 90.00 182 GLU A N 1
ATOM 1437 C CA . GLU A 1 182 ? -70.324 0.249 90.563 1.00 90.00 182 GLU A CA 1
ATOM 1438 C C . GLU A 1 182 ? -71.418 -0.535 91.298 1.00 90.00 182 GLU A C 1
ATOM 1440 O O . GLU A 1 182 ? -72.289 0.055 91.933 1.00 90.00 182 GLU A O 1
ATOM 1445 N N . SER A 1 183 ? -71.404 -1.870 91.214 1.00 86.69 183 SER A N 1
ATOM 1446 C CA . SER A 1 183 ? -72.341 -2.713 91.960 1.00 86.69 183 SER A CA 1
ATOM 1447 C C . SER A 1 183 ? -72.090 -2.657 93.467 1.00 86.69 183 SER A C 1
ATOM 1449 O O . SER A 1 183 ? -73.054 -2.643 94.228 1.00 86.69 183 SER A O 1
ATOM 1451 N N . LEU A 1 184 ? -70.823 -2.635 93.894 1.00 87.56 184 LEU A N 1
ATOM 1452 C CA . LEU A 1 184 ? -70.445 -2.507 95.301 1.00 87.56 184 LEU A CA 1
ATOM 1453 C C . LEU A 1 184 ? -70.795 -1.122 95.853 1.00 87.56 184 LEU A C 1
ATOM 1455 O O . LEU A 1 184 ? -71.382 -1.040 96.926 1.00 87.56 184 LEU A O 1
ATOM 1459 N N . GLN A 1 185 ? -70.520 -0.050 95.106 1.00 86.88 185 GLN A N 1
ATOM 1460 C CA . GLN A 1 185 ? -70.967 1.305 95.449 1.00 86.88 185 GLN A CA 1
ATOM 1461 C C . GLN A 1 185 ? -72.487 1.347 95.597 1.00 86.88 185 GLN A C 1
ATOM 1463 O O . GLN A 1 185 ? -72.977 1.714 96.656 1.00 86.88 185 GLN A O 1
ATOM 1468 N N . ARG A 1 186 ? -73.234 0.804 94.625 1.00 85.88 186 ARG A N 1
ATOM 1469 C CA . ARG A 1 186 ? -74.698 0.674 94.723 1.00 85.88 186 ARG A CA 1
ATOM 1470 C C . ARG A 1 186 ? -75.175 -0.147 95.924 1.00 85.88 186 ARG A C 1
ATOM 1472 O O . ARG A 1 186 ? -76.302 0.061 96.357 1.00 85.88 186 ARG A O 1
ATOM 1479 N N . SER A 1 187 ? -74.397 -1.115 96.416 1.00 79.56 187 SER A N 1
ATOM 1480 C CA . SER A 1 187 ? -74.741 -1.859 97.638 1.00 79.56 187 SER A CA 1
ATOM 1481 C C . SER A 1 187 ? -74.407 -1.093 98.917 1.00 79.56 187 SER A C 1
ATOM 1483 O O . SER A 1 187 ? -75.206 -1.120 99.840 1.00 79.56 187 SER A O 1
ATOM 1485 N N . ILE A 1 188 ? -73.288 -0.364 98.953 1.00 77.62 188 ILE A N 1
ATOM 1486 C CA . ILE A 1 188 ? -72.912 0.490 100.089 1.00 77.62 188 ILE A CA 1
ATOM 1487 C C . ILE A 1 188 ? -73.916 1.639 100.230 1.00 77.62 188 ILE A C 1
ATOM 1489 O O . ILE A 1 188 ? -74.430 1.863 101.319 1.00 77.62 188 ILE A O 1
ATOM 1493 N N . ASP A 1 189 ? -74.292 2.275 99.118 1.00 74.06 189 ASP A N 1
ATOM 1494 C CA . ASP A 1 189 ? -75.332 3.313 99.073 1.00 74.06 189 ASP A CA 1
ATOM 1495 C C . ASP A 1 189 ? -76.722 2.790 99.504 1.00 74.06 189 ASP A C 1
ATOM 1497 O O . ASP A 1 189 ? -77.631 3.579 99.742 1.00 74.06 189 ASP A O 1
ATOM 1501 N N . ARG A 1 190 ? -76.921 1.463 99.584 1.00 59.78 190 ARG A N 1
ATOM 1502 C CA . ARG A 1 190 ? -78.166 0.822 100.049 1.00 59.78 190 ARG A CA 1
ATOM 1503 C C . ARG A 1 190 ? -78.145 0.400 101.524 1.00 59.78 190 ARG A C 1
ATOM 1505 O O . ARG A 1 190 ? -79.227 0.175 102.061 1.00 59.78 190 ARG A O 1
ATOM 1512 N N . ASP A 1 191 ? -76.971 0.269 102.149 1.00 49.97 191 ASP A N 1
ATOM 1513 C CA . ASP A 1 191 ? -76.798 -0.239 103.525 1.00 49.97 191 ASP A CA 1
ATOM 1514 C C . ASP A 1 191 ? -76.557 0.871 104.580 1.00 49.97 191 ASP A C 1
ATOM 1516 O O . ASP A 1 191 ? -76.607 0.594 105.779 1.00 49.97 191 ASP A O 1
ATOM 1520 N N . GLU A 1 192 ? -76.372 2.133 104.175 1.00 36.59 192 GLU A N 1
ATOM 1521 C CA . GLU A 1 192 ? -76.445 3.308 105.064 1.00 36.59 192 GLU A CA 1
ATOM 1522 C C . GLU A 1 192 ? -77.874 3.899 105.060 1.00 36.59 192 GLU A C 1
ATOM 1524 O O . GLU A 1 192 ? -78.431 4.133 103.982 1.00 36.59 192 GLU A O 1
ATOM 1529 N N . PRO A 1 193 ? -78.508 4.171 106.224 1.00 38.06 193 PRO A N 1
ATOM 1530 C CA . PRO A 1 193 ? -79.735 4.956 106.261 1.00 38.06 193 PRO A CA 1
ATOM 1531 C C . PRO A 1 193 ? -79.422 6.400 105.857 1.00 38.06 193 PRO A C 1
ATOM 1533 O O . PRO A 1 193 ? -78.563 7.049 106.447 1.00 38.06 193 PRO A O 1
ATOM 1536 N N . GLU A 1 194 ? -80.140 6.885 104.848 1.00 41.28 194 GLU A N 1
ATOM 1537 C CA . GLU A 1 194 ? -80.006 8.229 104.292 1.00 41.28 194 GLU A CA 1
ATOM 1538 C C . GLU A 1 194 ? -79.968 9.326 105.375 1.00 41.28 194 GLU A C 1
ATOM 1540 O O . GLU A 1 194 ? -80.957 9.555 106.074 1.00 41.28 194 GLU A O 1
ATOM 1545 N N . GLU A 1 195 ? -78.869 10.086 105.436 1.00 33.88 195 GLU A N 1
ATOM 1546 C CA . GLU A 1 195 ? -78.906 11.487 105.860 1.00 33.88 195 GLU A CA 1
ATOM 1547 C C . GLU A 1 195 ? -78.560 12.398 104.674 1.00 33.88 195 GLU A C 1
ATOM 1549 O O . GLU A 1 195 ? -77.446 12.452 104.155 1.00 33.88 195 GLU A O 1
ATOM 1554 N N . SER A 1 196 ? -79.595 13.105 104.231 1.00 41.97 196 SER A N 1
ATOM 1555 C CA . SER A 1 196 ? -79.623 14.105 103.171 1.00 41.97 196 SER A CA 1
ATOM 1556 C C . SER A 1 196 ? -78.908 15.403 103.557 1.00 41.97 196 SER A C 1
ATOM 1558 O O . SER A 1 196 ? -79.177 15.888 104.650 1.00 41.97 196 SER A O 1
ATOM 1560 N N . VAL A 1 197 ? -78.213 16.067 102.618 1.00 35.81 197 VAL A N 1
ATOM 1561 C CA . VAL A 1 197 ? -78.366 17.519 102.345 1.00 35.81 197 VAL A CA 1
ATOM 1562 C C . VAL A 1 197 ? -78.048 17.815 100.868 1.00 35.81 197 VAL A C 1
ATOM 1564 O O . VAL A 1 197 ? -77.176 17.221 100.245 1.00 35.81 197 VAL A O 1
ATOM 1567 N N . VAL A 1 198 ? -78.832 18.748 100.337 1.00 38.62 198 VAL A N 1
ATOM 1568 C CA . VAL A 1 198 ? -79.070 19.172 98.956 1.00 38.62 198 VAL A CA 1
ATOM 1569 C C . VAL A 1 198 ? -78.170 20.350 98.516 1.00 38.62 198 VAL A C 1
ATOM 1571 O O . VAL A 1 198 ? -77.790 21.177 99.338 1.00 38.62 198 VAL A O 1
ATOM 1574 N N . ALA A 1 199 ? -78.006 20.461 97.187 1.00 33.00 199 ALA A N 1
ATOM 1575 C CA . ALA A 1 199 ? -77.785 21.657 96.342 1.00 33.00 199 ALA A CA 1
ATOM 1576 C C . ALA A 1 199 ? -76.361 22.121 95.938 1.00 33.00 199 ALA A C 1
ATOM 1578 O O . ALA A 1 199 ? -75.556 22.597 96.729 1.00 33.00 199 ALA A O 1
ATOM 1579 N N . LEU A 1 200 ? -76.180 22.088 94.608 1.00 40.31 200 LEU A N 1
ATOM 1580 C CA . LEU A 1 200 ? -75.319 22.884 93.707 1.00 40.31 200 LEU A CA 1
ATOM 1581 C C . LEU A 1 200 ? -75.602 24.410 93.844 1.00 40.31 200 LEU A C 1
ATOM 1583 O O . LEU A 1 200 ? -76.736 24.732 94.213 1.00 40.31 200 LEU A O 1
ATOM 1587 N N . PRO A 1 201 ? -74.679 25.361 93.513 1.00 48.25 201 PRO A N 1
ATOM 1588 C CA . PRO A 1 201 ? -74.209 25.547 92.124 1.00 4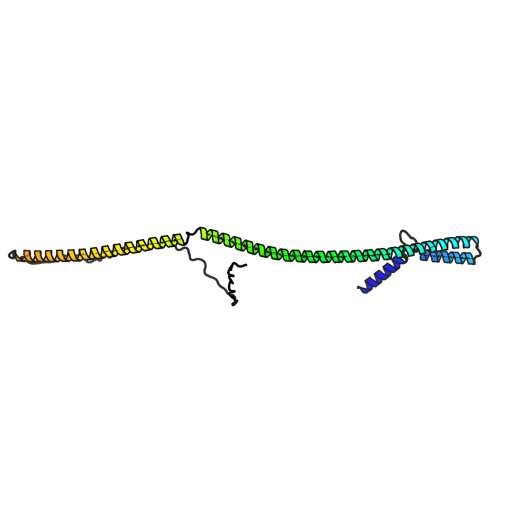8.25 201 PRO A CA 1
ATOM 1589 C C . PRO A 1 201 ? -72.777 26.090 91.849 1.00 48.25 201 PRO A C 1
ATOM 1591 O O . PRO A 1 201 ? -72.163 26.782 92.651 1.00 48.25 201 PRO A O 1
ATOM 1594 N N . GLU A 1 202 ? -72.354 25.784 90.613 1.00 35.88 202 GLU A N 1
ATOM 1595 C CA . GLU A 1 202 ? -71.554 26.532 89.616 1.00 35.88 202 GLU A CA 1
ATOM 1596 C C . GLU A 1 202 ? -70.101 27.008 89.842 1.00 35.88 202 GLU A C 1
ATOM 1598 O O . GLU A 1 202 ? -69.756 27.724 90.775 1.00 35.88 202 GLU A O 1
ATOM 1603 N N . GLY A 1 203 ? -69.281 26.708 88.821 1.00 29.92 203 GLY A N 1
ATOM 1604 C CA . GLY A 1 203 ? -67.985 27.322 88.522 1.00 29.92 203 GLY A CA 1
ATOM 1605 C C . GLY A 1 203 ? -67.269 26.557 87.403 1.00 29.92 203 GLY A C 1
ATOM 1606 O O . GLY A 1 203 ? -66.542 25.610 87.678 1.00 29.92 203 GLY A O 1
ATOM 1607 N N . GLY A 1 204 ? -67.549 26.899 86.141 1.00 34.88 204 GLY A N 1
ATOM 1608 C CA . GLY A 1 204 ? -67.062 26.174 84.964 1.00 34.88 204 GLY A CA 1
ATOM 1609 C C . GLY A 1 204 ? -65.557 26.275 84.700 1.00 34.88 204 GLY A C 1
ATOM 1610 O O . GLY A 1 204 ? -64.880 27.147 85.231 1.00 34.88 204 GLY A O 1
ATOM 1611 N N . CYS A 1 205 ? -65.069 25.421 83.797 1.00 27.47 205 CYS A N 1
ATOM 1612 C CA . CYS A 1 205 ? -63.916 25.718 82.950 1.00 27.47 205 CYS A CA 1
ATOM 1613 C C . CYS A 1 205 ? -64.051 25.019 81.592 1.00 27.47 205 CYS A C 1
ATOM 1615 O O . CYS A 1 205 ? -64.598 23.925 81.476 1.00 27.47 205 CYS A O 1
ATOM 1617 N N . ALA A 1 206 ? -63.586 25.753 80.589 1.00 32.28 206 ALA A N 1
ATOM 1618 C CA . ALA A 1 206 ? -63.734 25.588 79.157 1.00 32.28 206 ALA A CA 1
ATOM 1619 C C . ALA A 1 206 ? -63.239 24.254 78.574 1.00 32.28 206 ALA A C 1
ATOM 1621 O O . ALA A 1 206 ? -62.356 23.587 79.111 1.00 32.28 206 ALA A O 1
ATOM 1622 N N . GLN A 1 207 ? -63.803 23.951 77.402 1.00 37.34 207 GLN A N 1
ATOM 1623 C CA . GLN A 1 207 ? -63.200 23.136 76.353 1.00 37.34 207 GLN A CA 1
ATOM 1624 C C . GLN A 1 207 ? -61.740 23.557 76.125 1.00 37.34 207 GLN A C 1
ATOM 1626 O O . GLN A 1 207 ? -61.453 24.749 76.109 1.00 37.34 207 GLN A O 1
ATOM 1631 N N . ASP A 1 208 ? -60.850 22.597 75.887 1.00 32.47 208 ASP A N 1
ATOM 1632 C CA . ASP A 1 208 ? -60.192 22.557 74.583 1.00 32.47 208 ASP A CA 1
ATOM 1633 C C . ASP A 1 208 ? -59.527 21.205 74.317 1.00 32.47 208 ASP A C 1
ATOM 1635 O O . ASP A 1 208 ? -58.842 20.607 75.149 1.00 32.47 208 ASP A O 1
ATOM 1639 N N . GLN A 1 209 ? -59.809 20.747 73.102 1.00 41.47 209 GLN A N 1
ATOM 1640 C CA . GLN A 1 209 ? -59.186 19.672 72.354 1.00 41.47 209 GLN A CA 1
ATOM 1641 C C . GLN A 1 209 ? -57.657 19.686 72.532 1.00 41.47 209 GLN A C 1
ATOM 1643 O O . GLN A 1 209 ? -57.005 20.695 72.265 1.00 41.47 209 GLN A O 1
ATOM 1648 N N . GLN A 1 210 ? -57.062 18.553 72.902 1.00 34.66 210 GLN A N 1
ATOM 1649 C CA . GLN A 1 210 ? -55.667 18.279 72.561 1.00 34.66 210 GLN A CA 1
ATOM 1650 C C . GLN A 1 210 ? -55.650 17.122 71.572 1.00 34.66 210 GLN A C 1
ATOM 1652 O O . GLN A 1 210 ? -55.588 15.951 71.941 1.00 34.66 210 GLN A O 1
ATOM 1657 N N . ASP A 1 211 ? -55.738 17.499 70.298 1.00 40.66 211 ASP A N 1
ATOM 1658 C CA . ASP A 1 211 ? -55.258 16.696 69.185 1.00 40.66 211 ASP A CA 1
ATOM 1659 C C . ASP A 1 211 ? -53.752 16.476 69.379 1.00 40.66 211 ASP A C 1
ATOM 1661 O O . ASP A 1 211 ? -52.928 17.368 69.182 1.00 40.66 211 ASP A O 1
ATOM 1665 N N . GLY A 1 212 ? -53.394 15.274 69.822 1.00 34.31 212 GLY A N 1
ATOM 1666 C CA . GLY A 1 212 ? -52.028 14.772 69.806 1.00 34.31 212 GLY A CA 1
ATOM 1667 C C . GLY A 1 212 ? -51.773 14.011 68.511 1.00 34.31 212 GLY A C 1
ATOM 1668 O O . GLY A 1 212 ? -51.688 12.786 68.530 1.00 34.31 212 GLY A O 1
ATOM 1669 N N . GLU A 1 213 ? -51.668 14.723 67.386 1.00 37.03 213 GLU A N 1
ATOM 1670 C CA . GLU A 1 213 ? -51.048 14.192 66.169 1.00 37.03 213 GLU A CA 1
ATOM 1671 C C . GLU A 1 213 ? -49.604 13.785 66.495 1.00 37.03 213 GLU A C 1
ATOM 1673 O O . GLU A 1 213 ? -48.717 14.624 66.685 1.00 37.03 213 GLU A O 1
ATOM 1678 N N . ALA A 1 214 ? -49.339 12.480 66.540 1.00 36.00 214 ALA A N 1
ATOM 1679 C CA . ALA A 1 214 ? -47.980 11.977 66.443 1.00 36.00 214 ALA A CA 1
ATOM 1680 C C . ALA A 1 214 ? -47.470 12.273 65.025 1.00 36.00 214 ALA A C 1
ATOM 1682 O O . ALA A 1 214 ? -47.766 11.556 64.072 1.00 36.00 214 ALA A O 1
ATOM 1683 N N . LYS A 1 215 ? -46.717 13.368 64.901 1.00 34.53 215 LYS A N 1
ATOM 1684 C CA . LYS A 1 215 ? -45.899 13.714 63.738 1.00 34.53 215 LYS A CA 1
ATOM 1685 C C . LYS A 1 215 ? -45.028 12.515 63.350 1.00 34.53 215 LYS A C 1
ATOM 1687 O O . LYS A 1 215 ? -44.025 12.228 63.999 1.00 34.53 215 LYS A O 1
ATOM 1692 N N . TYR A 1 216 ? -45.382 11.850 62.259 1.00 39.16 216 TYR A N 1
ATOM 1693 C CA . TYR A 1 216 ? -44.439 11.043 61.493 1.00 39.16 216 TYR A CA 1
ATOM 1694 C C . TYR A 1 216 ? -43.523 12.033 60.779 1.00 39.16 216 TYR A C 1
ATOM 1696 O O . TYR A 1 216 ? -43.911 12.701 59.819 1.00 39.16 216 TYR A O 1
ATOM 1704 N N . GLU A 1 217 ? -42.312 12.185 61.296 1.00 35.00 217 GLU A N 1
ATOM 1705 C CA . GLU A 1 217 ? -41.249 12.893 60.607 1.00 35.00 217 GLU A CA 1
ATOM 1706 C C . GLU A 1 217 ? -40.839 12.030 59.409 1.00 35.00 217 GLU A C 1
ATOM 1708 O O . GLU A 1 217 ? -40.086 11.064 59.522 1.00 35.00 217 GLU A O 1
ATOM 1713 N N . ALA A 1 218 ? -41.423 12.332 58.248 1.00 40.31 218 ALA A N 1
ATOM 1714 C CA . ALA A 1 218 ? -40.974 11.801 56.977 1.00 40.31 218 ALA A CA 1
ATOM 1715 C C . ALA A 1 218 ? -39.553 12.320 56.734 1.00 40.31 218 ALA A C 1
ATOM 1717 O O . ALA A 1 218 ? -39.351 13.408 56.193 1.00 40.31 218 ALA A O 1
ATOM 1718 N N . HIS A 1 219 ? -38.557 11.540 57.150 1.00 40.44 219 HIS A N 1
ATOM 1719 C CA . HIS A 1 219 ? -37.203 11.705 56.656 1.00 40.44 219 HIS A CA 1
ATOM 1720 C C . HIS A 1 219 ? -37.247 11.558 55.135 1.00 40.44 219 HIS A C 1
ATOM 1722 O O . HIS A 1 219 ? -37.472 10.477 54.590 1.00 40.44 219 HIS A O 1
ATOM 1728 N N . ALA A 1 220 ? -37.073 12.690 54.459 1.00 40.06 220 ALA A N 1
ATOM 1729 C CA . ALA A 1 220 ? -36.905 12.767 53.027 1.00 40.06 220 ALA A CA 1
ATOM 1730 C C . ALA A 1 220 ? -35.762 11.834 52.604 1.00 40.06 220 ALA A C 1
ATOM 1732 O O . ALA A 1 220 ? -34.597 12.066 52.929 1.00 40.06 220 ALA A O 1
ATOM 1733 N N . LEU A 1 221 ? -36.099 10.786 51.852 1.00 50.56 221 LEU A N 1
ATOM 1734 C CA . LEU A 1 221 ? -35.131 10.125 50.988 1.00 50.56 221 LEU A CA 1
ATOM 1735 C C . LEU A 1 221 ? -34.566 11.188 50.031 1.00 50.56 221 LEU A C 1
ATOM 1737 O O . LEU A 1 221 ? -35.348 11.942 49.440 1.00 50.56 221 LEU A O 1
ATOM 1741 N N . PRO A 1 222 ? -33.239 11.279 49.850 1.00 41.09 222 PRO A N 1
ATOM 1742 C CA . PRO A 1 222 ? -32.673 12.214 48.898 1.00 41.09 222 PRO A CA 1
ATOM 1743 C C . PRO A 1 222 ? -33.114 11.835 47.479 1.00 41.09 222 PRO A C 1
ATOM 1745 O O . PRO A 1 222 ? -32.710 10.818 46.915 1.00 41.09 222 PRO A O 1
ATOM 1748 N N . LEU A 1 223 ? -33.949 12.694 46.893 1.00 45.00 223 LEU A N 1
ATOM 1749 C CA . LEU A 1 223 ? -34.214 12.753 45.461 1.00 45.00 223 LEU A CA 1
ATOM 1750 C C . LEU A 1 223 ? -32.916 13.128 44.739 1.00 45.00 223 LEU A C 1
ATOM 1752 O O . LEU A 1 223 ? -32.563 14.299 44.635 1.00 45.00 223 LEU A O 1
ATOM 1756 N N . SER A 1 224 ? -32.234 12.134 44.183 1.00 54.84 224 SER A N 1
ATOM 1757 C CA . SER A 1 224 ? -31.300 12.349 43.079 1.00 54.84 224 SER A CA 1
ATOM 1758 C C . SER A 1 224 ? -31.355 11.182 42.103 1.00 54.84 224 SER A C 1
ATOM 1760 O O . SER A 1 224 ? -30.384 10.459 41.950 1.00 54.84 224 SER A O 1
ATOM 1762 N N . TYR A 1 225 ? -32.487 11.020 41.421 1.00 46.69 225 TYR A N 1
ATOM 1763 C CA . TYR A 1 225 ? -32.524 10.439 40.075 1.00 46.69 225 TYR A CA 1
ATOM 1764 C C . TYR A 1 225 ? -33.707 11.036 39.310 1.00 46.69 225 TYR A C 1
ATOM 1766 O O . TYR A 1 225 ? -34.745 10.412 39.104 1.00 46.69 225 TYR A O 1
ATOM 1774 N N . LYS A 1 226 ? -33.560 12.298 38.898 1.00 42.72 226 LYS A N 1
ATOM 1775 C CA . LYS A 1 226 ? -34.367 12.855 37.810 1.00 42.72 226 LYS A CA 1
ATOM 1776 C C . LYS A 1 226 ? -33.556 13.895 37.050 1.00 42.72 226 LYS A C 1
ATOM 1778 O O . LYS A 1 226 ? -33.542 15.073 37.379 1.00 42.72 226 LYS A O 1
ATOM 1783 N N . GLY A 1 227 ? -32.857 13.412 36.033 1.00 41.50 227 GLY A N 1
ATOM 1784 C CA . GLY A 1 227 ? -32.095 14.233 35.109 1.00 41.50 227 GLY A CA 1
ATOM 1785 C C . GLY A 1 227 ? -31.594 13.386 33.956 1.00 41.50 227 GLY A C 1
ATOM 1786 O O . GLY A 1 227 ? -30.447 12.973 33.988 1.00 41.50 227 GLY A O 1
ATOM 1787 N N . MET A 1 228 ? -32.487 13.087 33.005 1.00 42.81 228 MET A N 1
ATOM 1788 C CA . MET A 1 228 ? -32.239 12.993 31.552 1.00 42.81 228 MET A CA 1
ATOM 1789 C C . MET A 1 228 ? -33.302 12.113 30.882 1.00 42.81 228 MET A C 1
ATOM 1791 O O . MET A 1 228 ? -33.074 10.958 30.551 1.00 42.81 228 MET A O 1
ATOM 1795 N N . LEU A 1 229 ? -34.484 12.693 30.677 1.00 47.09 229 LEU A N 1
ATOM 1796 C CA . LEU A 1 229 ? -35.426 12.289 29.633 1.00 47.09 229 LEU A CA 1
ATOM 1797 C C . LEU A 1 229 ? -36.102 13.568 29.134 1.00 47.09 229 LEU A C 1
ATOM 1799 O O . LEU A 1 229 ? -37.117 14.010 29.662 1.00 47.09 229 LEU A O 1
ATOM 1803 N N . SER A 1 230 ? -35.452 14.208 28.166 1.00 39.53 230 SER A N 1
ATOM 1804 C CA . SER A 1 230 ? -36.047 15.193 27.264 1.00 39.53 230 SER A CA 1
ATOM 1805 C C . SER A 1 230 ? -35.095 15.408 26.092 1.00 39.53 230 SER A C 1
ATOM 1807 O O . SER A 1 230 ? -34.158 16.193 26.211 1.00 39.53 230 SER A O 1
ATOM 1809 N N . ALA A 1 231 ? -35.335 14.688 24.996 1.00 34.59 231 ALA A N 1
ATOM 1810 C CA . ALA A 1 231 ? -35.400 15.222 23.630 1.00 34.59 231 ALA A CA 1
ATOM 1811 C C . ALA A 1 231 ? -35.333 14.060 22.622 1.00 34.59 231 ALA A C 1
ATOM 1813 O O . ALA A 1 231 ? -34.261 13.542 22.328 1.00 34.59 231 ALA A O 1
ATOM 1814 N N . ALA A 1 232 ? -36.491 13.676 22.080 1.00 38.56 232 ALA A N 1
ATOM 1815 C CA . ALA A 1 232 ? -36.563 13.255 20.680 1.00 38.56 232 ALA A CA 1
ATOM 1816 C C . ALA A 1 232 ? -36.586 14.535 19.814 1.00 38.56 232 ALA A C 1
ATOM 1818 O O . ALA A 1 232 ? -37.087 15.564 20.282 1.00 38.56 232 ALA A O 1
ATOM 1819 N N . PRO A 1 233 ? -35.999 14.513 18.609 1.00 45.00 233 PRO A N 1
ATOM 1820 C CA . PRO A 1 233 ? -36.693 14.011 17.416 1.00 45.00 233 PRO A CA 1
ATOM 1821 C C . PRO A 1 233 ? -35.847 12.915 16.737 1.00 45.00 233 PRO A C 1
ATOM 1823 O O . PRO A 1 233 ? -34.627 12.957 16.784 1.00 45.00 233 PRO A O 1
ATOM 1826 N N . GLY A 1 234 ? -36.406 11.815 16.241 1.00 40.56 234 GLY A N 1
ATOM 1827 C CA . GLY A 1 234 ? -37.323 11.767 15.109 1.00 40.56 234 GLY A CA 1
ATOM 1828 C C . GLY A 1 234 ? -36.512 11.411 13.862 1.00 40.56 234 GLY A C 1
ATOM 1829 O O . GLY A 1 234 ? -35.857 12.294 13.333 1.00 40.56 234 GLY A O 1
ATOM 1830 N N . GLU A 1 235 ? -36.521 10.138 13.452 1.00 37.00 235 GLU A N 1
ATOM 1831 C CA . GLU A 1 235 ? -36.616 9.708 12.047 1.00 37.00 235 GLU A CA 1
ATOM 1832 C C . GLU A 1 235 ? -36.686 8.177 11.932 1.00 37.00 235 GLU A C 1
ATOM 1834 O O . GLU A 1 235 ? -36.097 7.425 12.708 1.00 37.00 235 GLU A O 1
ATOM 1839 N N . ASP A 1 236 ? -37.497 7.757 10.967 1.00 42.53 236 ASP A N 1
ATOM 1840 C CA . ASP A 1 236 ? -37.917 6.403 10.644 1.00 42.53 236 ASP A CA 1
ATOM 1841 C C . ASP A 1 236 ? -36.766 5.424 10.385 1.00 42.53 236 ASP A C 1
ATOM 1843 O O . ASP A 1 236 ? -35.819 5.739 9.664 1.00 42.53 236 ASP A O 1
ATOM 1847 N N . ARG A 1 237 ? -36.949 4.165 10.805 1.00 41.12 237 ARG A N 1
ATOM 1848 C CA . ARG A 1 237 ? -37.015 3.036 9.859 1.00 41.12 237 ARG A CA 1
ATOM 1849 C C . ARG A 1 237 ? -37.472 1.749 10.537 1.00 41.12 237 ARG A C 1
ATOM 1851 O O . ARG A 1 237 ? -36.978 1.318 11.571 1.00 41.12 237 ARG A O 1
ATOM 1858 N N . THR A 1 238 ? -38.469 1.182 9.888 1.00 43.56 238 THR A N 1
ATOM 1859 C CA . THR A 1 238 ? -39.211 -0.041 10.149 1.00 43.56 238 THR A CA 1
ATOM 1860 C C . THR A 1 238 ? -38.354 -1.306 10.084 1.00 43.56 238 THR A C 1
ATOM 1862 O O . THR A 1 238 ? -37.493 -1.411 9.219 1.00 43.56 238 THR A O 1
ATOM 1865 N N . HIS A 1 239 ? -38.683 -2.245 10.979 1.00 44.81 239 HIS A N 1
ATOM 1866 C CA . HIS A 1 239 ? -38.774 -3.703 10.798 1.00 44.81 239 HIS A CA 1
ATOM 1867 C C . HIS A 1 239 ? -37.759 -4.411 9.880 1.00 44.81 239 HIS A C 1
ATOM 1869 O O . HIS A 1 239 ? -37.792 -4.239 8.670 1.00 44.81 239 HIS A O 1
ATOM 1875 N N . ASP A 1 240 ? -36.925 -5.282 10.462 1.00 40.88 240 ASP A N 1
ATOM 1876 C CA . ASP A 1 240 ? -37.044 -6.747 10.298 1.00 40.88 240 ASP A CA 1
ATOM 1877 C C . ASP A 1 240 ? -35.870 -7.458 10.999 1.00 40.88 240 ASP A C 1
ATOM 1879 O O . ASP A 1 240 ? -34.738 -7.478 10.523 1.00 40.88 240 ASP A O 1
ATOM 1883 N N . LEU A 1 241 ? -36.142 -8.043 12.168 1.00 41.91 241 LEU A N 1
ATOM 1884 C CA . LEU A 1 241 ? -35.260 -9.007 12.829 1.00 41.91 241 LEU A CA 1
ATOM 1885 C C . LEU A 1 241 ? -35.932 -10.376 12.712 1.00 41.91 241 LEU A C 1
ATOM 1887 O O . LEU A 1 241 ? -36.709 -10.782 13.577 1.00 41.91 241 LEU A O 1
ATOM 1891 N N . GLU A 1 242 ? -35.650 -11.067 11.606 1.00 41.34 242 GLU A N 1
ATOM 1892 C CA . GLU A 1 242 ? -35.875 -12.506 11.499 1.00 41.34 242 GLU A CA 1
ATOM 1893 C C . GLU A 1 242 ? -35.040 -13.218 12.572 1.00 41.34 242 GLU A C 1
ATOM 1895 O O . GLU A 1 242 ? -33.807 -13.194 12.579 1.00 41.34 242 GLU A O 1
ATOM 1900 N N . LEU A 1 243 ? -35.739 -13.859 13.505 1.00 46.78 243 LEU A N 1
ATOM 1901 C CA . LEU A 1 243 ? -35.177 -14.814 14.449 1.00 46.78 243 LEU A CA 1
ATOM 1902 C C . LEU A 1 243 ? -34.732 -16.068 13.684 1.00 46.78 243 LEU A C 1
ATOM 1904 O O . LEU A 1 243 ? -35.560 -16.901 13.316 1.00 46.78 243 LEU A O 1
ATOM 1908 N N . LEU A 1 244 ? -33.424 -16.235 13.482 1.00 47.81 244 LEU A N 1
ATOM 1909 C CA . LEU A 1 244 ? -32.857 -17.519 13.067 1.00 47.81 244 LEU A CA 1
ATOM 1910 C C . LEU A 1 244 ? -32.838 -18.495 14.261 1.00 47.81 244 LEU A C 1
ATOM 1912 O O . LEU A 1 244 ? -32.327 -18.141 15.328 1.00 47.81 244 LEU A O 1
ATOM 1916 N N . PRO A 1 245 ? -33.350 -19.733 14.117 1.00 45.59 245 PRO A N 1
ATOM 1917 C CA . PRO A 1 245 ? -33.334 -20.709 15.195 1.00 45.59 245 PRO A CA 1
ATOM 1918 C C . PRO A 1 245 ? -31.946 -21.352 15.337 1.00 45.59 245 PRO A C 1
ATOM 1920 O O . PRO A 1 245 ? -31.393 -21.923 14.395 1.00 45.59 245 PRO A O 1
ATOM 1923 N N . LEU A 1 246 ? -31.406 -21.302 16.557 1.00 43.56 246 LEU A N 1
ATOM 1924 C CA . LEU A 1 246 ? -30.231 -22.059 16.988 1.00 43.56 246 LEU A CA 1
ATOM 1925 C C . LEU A 1 246 ? -30.501 -23.567 16.854 1.00 43.56 246 LEU A C 1
ATOM 1927 O O . LEU A 1 246 ? -31.203 -24.163 17.670 1.00 43.56 246 LEU A O 1
ATOM 1931 N N . SER A 1 247 ? -29.920 -24.195 15.830 1.00 42.66 247 SER A N 1
ATOM 1932 C CA . SER A 1 247 ? -29.879 -25.653 15.701 1.00 42.66 247 SER A CA 1
ATOM 1933 C C . SER A 1 247 ? -28.791 -26.227 16.605 1.00 42.66 247 SER A C 1
ATOM 1935 O O . SER A 1 247 ? -27.607 -26.196 16.279 1.00 42.66 247 SER A O 1
ATOM 1937 N N . ILE A 1 248 ? -29.203 -26.779 17.744 1.00 49.53 248 ILE A N 1
ATOM 1938 C CA . ILE A 1 248 ? -28.367 -27.620 18.603 1.00 49.53 248 ILE A CA 1
ATOM 1939 C C . ILE A 1 248 ? -28.304 -29.012 17.957 1.00 49.53 248 ILE A C 1
ATOM 1941 O O . ILE A 1 248 ? -29.319 -29.697 17.857 1.00 49.53 248 ILE A O 1
ATOM 1945 N N . HIS A 1 249 ? -27.124 -29.428 17.493 1.00 45.81 249 HIS A N 1
ATOM 1946 C CA . HIS A 1 249 ? -26.882 -30.812 17.072 1.00 45.81 249 HIS A CA 1
ATOM 1947 C C . HIS A 1 249 ? -26.684 -31.710 18.303 1.00 45.81 249 HIS A C 1
ATOM 1949 O O . HIS A 1 249 ? -25.872 -31.369 19.168 1.00 45.81 249 HIS A O 1
ATOM 1955 N N . PRO A 1 250 ? -27.363 -32.867 18.399 1.00 50.56 250 PRO A N 1
ATOM 1956 C CA . PRO A 1 250 ? -27.088 -33.831 19.449 1.00 50.56 250 PRO A CA 1
ATOM 1957 C C . PRO A 1 250 ? -25.868 -34.688 19.083 1.00 50.56 250 PRO A C 1
ATOM 1959 O O . PRO A 1 250 ? -25.821 -35.325 18.031 1.00 50.56 250 PRO A O 1
ATOM 1962 N N . CYS A 1 251 ? -24.896 -34.744 19.995 1.00 47.88 251 CYS A N 1
ATOM 1963 C CA . CYS A 1 251 ? -23.921 -35.829 20.055 1.00 47.88 251 CYS A CA 1
ATOM 1964 C C . CYS A 1 251 ? -24.659 -37.161 20.253 1.00 47.88 251 CYS A C 1
ATOM 1966 O O . CYS A 1 251 ? -25.250 -37.389 21.307 1.00 47.88 251 CYS A O 1
ATOM 1968 N N . GLY A 1 252 ? -24.591 -38.045 19.260 1.00 43.88 252 GLY A N 1
ATOM 1969 C CA . GLY A 1 252 ? -24.987 -39.448 19.363 1.00 43.88 252 GLY A CA 1
ATOM 1970 C C . GLY A 1 252 ? -23.777 -40.338 19.102 1.00 43.88 252 GLY A C 1
ATOM 1971 O O . GLY A 1 252 ? -23.193 -40.285 18.022 1.00 43.88 252 GLY A O 1
ATOM 1972 N N . GLY A 1 253 ? -23.370 -41.103 20.113 1.00 49.84 253 GLY A N 1
ATOM 1973 C CA . GLY A 1 253 ? -22.253 -42.036 20.039 1.00 49.84 253 GLY A CA 1
ATOM 1974 C C . GLY A 1 253 ? -22.595 -43.406 19.440 1.00 49.84 253 GLY A C 1
ATOM 1975 O O . GLY A 1 253 ? -23.755 -43.765 19.265 1.00 49.84 253 GLY A O 1
ATOM 1976 N N . SER A 1 254 ? -21.515 -44.169 19.237 1.00 45.53 254 SER A N 1
ATOM 1977 C CA . SER A 1 254 ? -21.393 -45.633 19.108 1.00 45.53 254 SER A CA 1
ATOM 1978 C C . SER A 1 254 ? -22.173 -46.354 18.001 1.00 45.53 254 SER A C 1
ATOM 1980 O O . SER A 1 254 ? -23.386 -46.519 18.096 1.00 45.53 254 SER A O 1
ATOM 1982 N N . SER A 1 255 ? -21.454 -46.992 17.071 1.00 47.50 255 SER A N 1
ATOM 1983 C CA . SER A 1 255 ? -21.255 -48.457 17.073 1.00 47.50 255 SER A CA 1
ATOM 1984 C C . SER A 1 255 ? -20.513 -48.945 15.821 1.00 47.50 255 SER A C 1
ATOM 1986 O O . SER A 1 255 ? -20.768 -48.448 14.727 1.00 47.50 255 SER A O 1
ATOM 1988 N N . SER A 1 256 ? -19.700 -49.986 16.055 1.00 50.06 256 SER A N 1
ATOM 1989 C CA . SER A 1 256 ? -18.989 -50.888 15.127 1.00 50.06 256 SER A CA 1
ATOM 1990 C C . SER A 1 256 ? -17.664 -50.421 14.529 1.00 50.06 256 SER A C 1
ATOM 1992 O O . SER A 1 256 ? -17.636 -49.442 13.760 1.00 50.06 256 SER A O 1
#